Protein AF-A0A1I6YLU8-F1 (afdb_monomer)

Organism: NCBI:txid477690

Solvent-accessible surface area (backbone atoms only — not comparable to full-atom values): 13278 Å² total; per-residue (Å²): 143,79,64,68,63,57,58,51,48,53,50,54,47,49,51,22,23,52,52,44,46,50,52,48,55,49,48,51,51,53,49,51,56,46,61,78,53,57,89,63,81,81,52,71,68,56,55,52,51,55,48,39,54,50,40,44,53,50,39,38,39,55,52,48,62,49,28,68,74,46,86,67,44,85,52,62,71,60,48,54,51,51,50,51,54,50,50,45,50,50,49,51,49,54,52,52,52,51,55,50,48,56,49,49,53,52,48,26,69,73,63,79,42,79,79,79,78,79,80,52,73,66,60,54,50,50,46,52,51,52,28,53,49,50,44,55,47,35,73,79,43,59,68,77,51,68,42,76,66,46,49,49,52,45,52,52,44,49,56,42,55,70,32,75,69,57,17,50,53,37,48,56,50,5,50,56,51,41,53,52,44,52,54,45,50,55,44,52,51,30,54,73,70,71,43,80,58,84,70,92,61,96,63,86,86,76,83,81,86,77,85,86,82,83,91,74,88,82,91,76,76,89,83,82,90,82,136

pLDDT: mean 77.22, std 17.97, range [31.02, 95.38]

Nearest PDB structures (foldseek):
  8yna-assembly1_R  TM=2.625E-01  e=3.530E+00  Homo sapiens
  6h2e-assembly1_P-2  TM=2.037E-01  e=2.757E+00  Aeromonas hydrophila subsp. hydrophila AL09-71

Secondary structure (DSSP, 8-state):
--SHHHHHHHHHHHHHHHHHHHHHHHHHHHHHHHHHHTTPPPPHHHHHHHHHHHHHHHHHHHHHHHHGGGTT---HHHHHHHHHHHHHHHHHHHHHHHHHHHHHHHHHHHHT----S---HHHHHHHHHHHHHHHHHHHH-GGGG-SHHHHHHHHHHHHHHHSHHHHHHHHHHHHHHHHHHHHHHHHHHHHHTTPPP------------------------------

Radius of gyration: 25.31 Å; Cα contacts (8 Å, |Δi|>4): 134; chains: 1; bounding box: 59×48×86 Å

Foldseek 3Di:
DPPVVVVLVVLLLVLLLLVLLLVVVLVVVVVVVCVVVDPDDDDPVNVLVSLLVSLQLSLLLLVVVQQVVPVRDHPPVSLVSSLVSSLLVLLLVLVVLVVVVVVLVVVCVVPVDPSPDDDDSVSSVVSSVVSSVSNVVCVVPVVVSDDPVSVVSNVSSVVQCPDVPSVVVSSVSSVVSSVSSVLSVVQVVCVVVVNHRPPPDPDDDDDDDDDDDDDDDDDDDDDDDDD

Sequence (227 aa):
MHFCSVDTLNFIFRLGVVFAIFGFIWWIINAGINLLRGAAPKSQVETYILKLIRYFFLVDVTFMFCIYQEDGLINYPRLVVAGGVLLMYFLGKYQNAEVRNAFVQLQGRLMNRGVGDTFNKRTEGIVILLALAFFVLFVVEPSLSQNPVSNWFYDSILNIEDTPIFGFIFKVVGFFFMVSIILKLVNGIQMLLGVPARNNSGGPQGSNHNSLGNKGEDEFDDYEEVE

Mean predicted aligned error: 12.45 Å

Structure (mmCIF, N/CA/C/O backbone):
data_AF-A0A1I6YLU8-F1
#
_entry.id   AF-A0A1I6YLU8-F1
#
loop_
_atom_site.group_PDB
_atom_site.id
_atom_site.type_symbol
_atom_site.label_atom_id
_atom_site.label_alt_id
_atom_site.label_comp_id
_atom_site.label_asym_id
_atom_site.label_entity_id
_atom_site.label_seq_id
_atom_site.pdbx_PDB_ins_code
_atom_site.Cartn_x
_atom_site.Cartn_y
_atom_site.Cartn_z
_atom_site.occupancy
_atom_site.B_iso_or_equiv
_atom_site.auth_seq_id
_atom_site.auth_comp_id
_atom_site.auth_asym_id
_atom_site.auth_atom_id
_atom_site.pdbx_PDB_model_num
ATOM 1 N N . MET A 1 1 ? 25.672 -3.103 -19.195 1.00 39.88 1 MET A N 1
ATOM 2 C CA . MET A 1 1 ? 24.800 -3.444 -18.046 1.00 39.88 1 MET A CA 1
ATOM 3 C C . MET A 1 1 ? 24.578 -2.223 -17.140 1.00 39.88 1 MET A C 1
ATOM 5 O O . MET A 1 1 ? 24.881 -2.282 -15.961 1.00 39.88 1 MET A O 1
ATOM 9 N N . HIS A 1 2 ? 24.065 -1.105 -17.674 1.00 38.75 2 HIS A N 1
ATOM 10 C CA . HIS A 1 2 ? 23.867 0.141 -16.901 1.00 38.75 2 HIS A CA 1
ATOM 11 C C . HIS A 1 2 ? 22.447 0.734 -17.024 1.00 38.75 2 HIS A C 1
ATOM 13 O O . HIS A 1 2 ? 22.163 1.760 -16.419 1.00 38.75 2 HIS A O 1
ATOM 19 N N . PHE A 1 3 ? 21.550 0.069 -17.768 1.00 45.78 3 PHE A N 1
ATOM 20 C CA . PHE A 1 3 ? 20.178 0.531 -18.018 1.00 45.78 3 PHE A CA 1
ATOM 21 C C . PHE A 1 3 ? 19.126 -0.089 -17.073 1.00 45.78 3 PHE A C 1
ATOM 23 O O . PHE A 1 3 ? 18.128 0.553 -16.784 1.00 45.78 3 PHE A O 1
ATOM 30 N N . CYS A 1 4 ? 19.392 -1.254 -16.461 1.00 58.47 4 CYS A N 1
ATOM 31 C CA . CYS A 1 4 ? 18.422 -1.938 -15.584 1.00 58.47 4 CYS A CA 1
ATOM 32 C C . CYS A 1 4 ? 18.031 -1.140 -14.321 1.00 58.47 4 CYS A C 1
ATOM 34 O O . CYS A 1 4 ? 16.899 -1.228 -13.846 1.00 58.47 4 CYS A O 1
ATOM 36 N N . SER A 1 5 ? 18.961 -0.364 -13.753 1.00 63.09 5 SER A N 1
ATOM 37 C CA . SER A 1 5 ? 18.737 0.315 -12.469 1.00 63.09 5 SER A CA 1
ATOM 38 C C . SER A 1 5 ? 17.782 1.503 -12.579 1.00 63.09 5 SER A C 1
ATOM 40 O O . SER A 1 5 ? 17.006 1.742 -11.657 1.00 63.09 5 SER A O 1
ATOM 42 N N . VAL A 1 6 ? 17.813 2.234 -13.699 1.00 72.94 6 VAL A N 1
ATOM 43 C CA . VAL A 1 6 ? 16.960 3.416 -13.912 1.00 72.94 6 VAL A CA 1
ATOM 44 C C . VAL A 1 6 ? 15.513 2.989 -14.150 1.00 72.94 6 VAL A C 1
ATOM 46 O O . VAL A 1 6 ? 14.610 3.529 -13.516 1.00 72.94 6 VAL A O 1
ATOM 49 N N . ASP A 1 7 ? 15.296 1.956 -14.966 1.00 80.44 7 ASP A N 1
ATOM 50 C CA . ASP A 1 7 ? 13.961 1.399 -15.214 1.00 80.44 7 ASP A CA 1
ATOM 51 C C . ASP A 1 7 ? 13.340 0.824 -13.937 1.00 80.44 7 ASP A C 1
ATOM 53 O O . ASP A 1 7 ? 12.161 1.037 -13.652 1.00 80.44 7 ASP A O 1
ATOM 57 N N . THR A 1 8 ? 14.156 0.159 -13.115 1.00 81.81 8 THR A N 1
ATOM 58 C CA . THR A 1 8 ? 13.721 -0.374 -11.819 1.00 81.81 8 THR A CA 1
ATOM 59 C C . THR A 1 8 ? 13.354 0.745 -10.843 1.00 81.81 8 THR A C 1
ATOM 61 O O . THR A 1 8 ? 12.330 0.659 -10.169 1.00 81.81 8 THR A O 1
ATOM 64 N N . LEU A 1 9 ? 14.145 1.820 -10.777 1.00 83.81 9 LEU A N 1
ATOM 65 C CA . LEU A 1 9 ? 13.858 2.966 -9.910 1.00 83.81 9 LEU A CA 1
ATOM 66 C C . LEU A 1 9 ? 12.584 3.692 -10.352 1.00 83.81 9 LEU A C 1
ATOM 68 O O . LEU A 1 9 ? 11.735 3.983 -9.513 1.00 83.81 9 LEU A O 1
ATOM 72 N N . ASN A 1 10 ? 12.409 3.920 -11.656 1.00 86.62 10 ASN A N 1
ATOM 73 C CA . ASN A 1 10 ? 11.192 4.514 -12.211 1.00 86.62 10 ASN A CA 1
ATOM 74 C C . ASN A 1 10 ? 9.955 3.666 -11.893 1.00 86.62 10 ASN A C 1
ATOM 76 O O . ASN A 1 10 ? 8.915 4.204 -11.512 1.00 86.62 10 ASN A O 1
ATOM 80 N N . PHE A 1 11 ? 10.080 2.342 -11.978 1.00 86.88 11 PHE A N 1
ATOM 81 C CA . PHE A 1 11 ? 9.013 1.421 -11.604 1.00 86.88 11 PHE A CA 1
ATOM 82 C C . PHE A 1 11 ? 8.684 1.489 -10.104 1.00 86.88 11 PHE A C 1
ATOM 84 O O . PHE A 1 11 ? 7.519 1.641 -9.738 1.00 86.88 11 PHE A O 1
ATOM 91 N N . ILE A 1 12 ? 9.695 1.466 -9.228 1.00 87.44 12 ILE A N 1
ATOM 92 C CA . ILE A 1 12 ? 9.513 1.635 -7.774 1.00 87.44 12 ILE A CA 1
ATOM 93 C C . ILE A 1 12 ? 8.866 2.993 -7.462 1.00 87.44 12 ILE A C 1
ATOM 95 O O . ILE A 1 12 ? 7.974 3.074 -6.616 1.00 87.44 12 ILE A O 1
ATOM 99 N N . PHE A 1 13 ? 9.279 4.057 -8.159 1.00 89.94 13 PHE A N 1
ATOM 100 C CA . PHE A 1 13 ? 8.684 5.384 -8.029 1.00 89.94 13 PHE A CA 1
ATOM 101 C C . PHE A 1 13 ? 7.208 5.379 -8.388 1.00 89.94 13 PHE A C 1
ATOM 103 O O . PHE A 1 13 ? 6.381 5.823 -7.588 1.00 89.94 13 PHE A O 1
ATOM 110 N N . ARG A 1 14 ? 6.869 4.815 -9.546 1.00 90.50 14 ARG A N 1
ATOM 111 C CA . ARG A 1 14 ? 5.487 4.704 -9.997 1.00 90.50 14 ARG A CA 1
ATOM 112 C C . ARG A 1 14 ? 4.632 3.893 -9.025 1.00 90.50 14 ARG A C 1
ATOM 114 O O . ARG A 1 14 ? 3.540 4.336 -8.683 1.00 90.50 14 ARG A O 1
ATOM 121 N N . LEU A 1 15 ? 5.142 2.780 -8.491 1.00 91.31 15 LEU A N 1
ATOM 122 C CA . LEU A 1 15 ? 4.459 2.024 -7.432 1.00 91.31 15 LEU A CA 1
ATOM 123 C C . LEU A 1 15 ? 4.221 2.869 -6.172 1.00 91.31 15 LEU A C 1
ATOM 125 O O . LEU A 1 15 ? 3.155 2.787 -5.565 1.00 91.31 15 LEU A O 1
ATOM 129 N N . GLY A 1 16 ? 5.172 3.729 -5.800 1.00 91.19 16 GLY A N 1
ATOM 130 C CA . GLY A 1 16 ? 4.988 4.698 -4.718 1.00 91.19 16 GLY A CA 1
ATOM 131 C C . GLY A 1 16 ? 3.815 5.654 -4.967 1.00 91.19 16 GLY A C 1
ATOM 132 O O . GLY A 1 16 ? 3.016 5.897 -4.060 1.00 91.19 16 GLY A O 1
ATOM 133 N N . VAL A 1 17 ? 3.672 6.153 -6.199 1.00 92.62 17 VAL A N 1
ATOM 134 C CA . VAL A 1 17 ? 2.539 6.997 -6.621 1.00 92.62 17 VAL A CA 1
ATOM 135 C C . VAL A 1 17 ? 1.226 6.211 -6.590 1.00 92.62 17 VAL A C 1
ATOM 137 O O . VAL A 1 17 ? 0.255 6.672 -5.990 1.00 92.62 17 VAL A O 1
ATOM 140 N N . VAL A 1 18 ? 1.209 4.993 -7.137 1.00 93.19 18 VAL A N 1
ATOM 141 C CA . VAL A 1 18 ? 0.048 4.084 -7.119 1.00 93.19 18 VAL A CA 1
ATOM 142 C C . VAL A 1 18 ? -0.426 3.832 -5.688 1.00 93.19 18 VAL A C 1
ATOM 144 O O . VAL A 1 18 ? -1.616 3.946 -5.400 1.00 93.19 18 VAL A O 1
ATOM 147 N N . PHE A 1 19 ? 0.487 3.557 -4.753 1.00 93.44 19 PHE A N 1
ATOM 148 C CA . PHE A 1 19 ? 0.137 3.308 -3.350 1.00 93.44 19 PHE A CA 1
ATOM 149 C C . PHE A 1 19 ? -0.415 4.561 -2.663 1.00 93.44 19 PHE A C 1
ATOM 151 O O . PHE A 1 19 ? -1.314 4.454 -1.821 1.00 93.44 19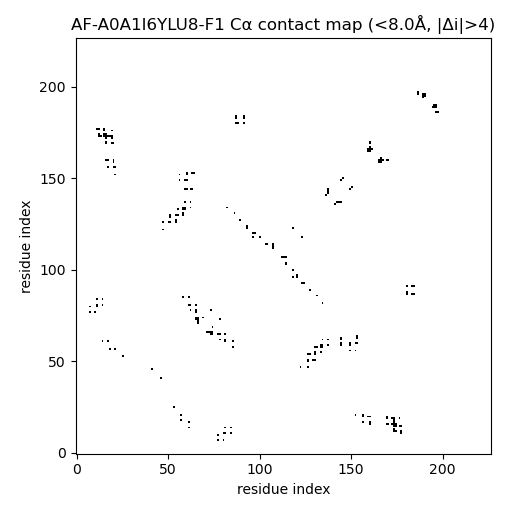 PHE A O 1
ATOM 158 N N . ALA A 1 20 ? 0.090 5.745 -3.022 1.00 93.19 20 ALA A N 1
ATOM 159 C CA . ALA A 1 20 ? -0.434 7.014 -2.531 1.00 93.19 20 ALA A CA 1
ATOM 160 C C . ALA A 1 20 ? -1.865 7.268 -3.036 1.00 93.19 20 ALA A C 1
ATOM 162 O O . ALA A 1 20 ? -2.747 7.563 -2.223 1.00 93.19 20 ALA A O 1
ATOM 163 N N . ILE A 1 21 ? -2.116 7.086 -4.338 1.00 94.94 21 ILE A N 1
ATOM 164 C CA . ILE A 1 21 ? -3.450 7.248 -4.938 1.00 94.94 21 ILE A CA 1
ATOM 165 C C . ILE A 1 21 ? -4.419 6.212 -4.368 1.00 94.94 21 ILE A C 1
ATOM 167 O O . ILE A 1 21 ? -5.492 6.573 -3.891 1.00 94.94 21 ILE A O 1
ATOM 171 N N . PHE A 1 22 ? -4.029 4.937 -4.314 1.00 95.31 22 PHE A N 1
ATOM 172 C CA . PHE A 1 22 ? -4.839 3.890 -3.693 1.00 95.31 22 PHE A CA 1
ATOM 173 C C . PHE A 1 22 ? -5.178 4.230 -2.236 1.00 95.31 22 PHE A C 1
ATOM 175 O O . PHE A 1 22 ? -6.322 4.103 -1.797 1.00 95.31 22 PHE A O 1
ATOM 182 N N . GLY A 1 23 ? -4.187 4.693 -1.467 1.00 92.50 23 GLY A N 1
ATOM 183 C CA . GLY A 1 23 ? -4.380 5.123 -0.086 1.00 92.50 23 GLY A CA 1
ATOM 184 C C . GLY A 1 23 ? -5.401 6.253 0.046 1.00 92.50 23 GLY A C 1
ATOM 185 O O . GLY A 1 23 ? -6.192 6.239 0.993 1.00 92.50 23 GLY A O 1
ATOM 186 N N . PHE A 1 24 ? -5.407 7.183 -0.907 1.00 93.81 24 PHE A N 1
ATOM 187 C CA . PHE A 1 24 ? -6.369 8.274 -0.995 1.00 93.81 24 PHE A CA 1
ATOM 188 C C . PHE A 1 24 ? -7.774 7.799 -1.391 1.00 93.81 24 PHE A C 1
ATOM 190 O O . PHE A 1 24 ? -8.733 8.124 -0.692 1.00 93.81 24 PHE A O 1
ATOM 197 N N . ILE A 1 25 ? -7.906 6.963 -2.427 1.00 95.19 25 ILE A N 1
ATOM 198 C CA . ILE A 1 25 ? -9.195 6.365 -2.823 1.00 95.19 25 ILE A CA 1
ATOM 199 C C . ILE A 1 25 ? -9.794 5.601 -1.637 1.00 95.19 25 ILE A C 1
ATOM 201 O O . ILE A 1 25 ? -10.954 5.797 -1.275 1.00 95.19 25 ILE A O 1
ATOM 205 N N . TRP A 1 26 ? -8.985 4.781 -0.960 1.00 94.75 26 TRP A N 1
ATOM 206 C CA . TRP A 1 26 ? -9.439 4.042 0.214 1.00 94.75 26 TRP A CA 1
ATOM 207 C C . TRP A 1 26 ? -9.864 4.961 1.364 1.00 94.75 26 TRP A C 1
ATOM 209 O O . TRP A 1 26 ? -10.797 4.647 2.106 1.00 94.75 26 TRP A O 1
ATOM 219 N N . TRP A 1 27 ? -9.182 6.095 1.542 1.00 93.44 27 TRP A N 1
ATOM 220 C CA . TRP A 1 27 ? -9.575 7.093 2.533 1.00 93.44 27 TRP A CA 1
ATOM 221 C C . TRP A 1 27 ? -10.970 7.663 2.233 1.00 93.44 27 TRP A C 1
ATOM 223 O O . TRP A 1 27 ? -11.785 7.720 3.155 1.00 93.44 27 TRP A O 1
ATOM 233 N N . ILE A 1 28 ? -11.284 7.964 0.966 1.00 94.44 28 ILE A N 1
ATOM 234 C CA . ILE A 1 28 ? -12.626 8.399 0.535 1.00 94.44 28 ILE A CA 1
ATOM 235 C C . ILE A 1 28 ? -13.670 7.308 0.797 1.00 94.44 28 ILE A C 1
ATOM 237 O O . ILE A 1 28 ? -14.706 7.588 1.399 1.00 94.44 28 ILE A O 1
ATOM 241 N N . ILE A 1 29 ? -13.392 6.057 0.414 1.00 93.50 29 ILE A N 1
ATOM 242 C CA . ILE A 1 29 ? -14.307 4.927 0.650 1.00 93.50 29 ILE A CA 1
ATOM 243 C C . ILE A 1 29 ? -14.607 4.788 2.146 1.00 93.50 29 ILE A C 1
ATOM 245 O O . ILE A 1 29 ? -15.764 4.706 2.558 1.00 93.50 29 ILE A O 1
ATOM 249 N N . ASN A 1 30 ? -13.572 4.815 2.987 1.00 91.19 30 ASN A N 1
ATOM 250 C CA . ASN A 1 30 ? -13.740 4.709 4.431 1.00 91.19 30 ASN A CA 1
ATOM 251 C C . ASN A 1 30 ? -14.488 5.918 5.024 1.00 91.19 30 ASN A C 1
ATOM 253 O O . ASN A 1 30 ? -15.245 5.741 5.978 1.00 91.19 30 ASN A O 1
ATOM 257 N N . ALA A 1 31 ? -14.310 7.120 4.466 1.00 90.81 31 ALA A N 1
ATOM 258 C CA . ALA A 1 31 ? -15.085 8.301 4.840 1.00 90.81 31 ALA A CA 1
ATOM 259 C C . ALA A 1 31 ? -16.571 8.137 4.479 1.00 90.81 31 ALA A C 1
ATOM 261 O O . ALA A 1 31 ? -17.422 8.385 5.330 1.00 90.81 31 ALA A O 1
ATOM 262 N N . GLY A 1 32 ? -16.886 7.629 3.283 1.00 91.88 32 GLY A N 1
ATOM 263 C CA . GLY A 1 32 ? -18.259 7.318 2.871 1.00 91.88 32 GLY A CA 1
ATOM 264 C C . GLY A 1 32 ? -18.915 6.261 3.764 1.00 91.88 32 GLY A C 1
ATOM 265 O O . GLY A 1 32 ? -20.021 6.463 4.257 1.00 91.88 32 GLY A O 1
ATOM 266 N N . ILE A 1 33 ? -18.200 5.176 4.075 1.00 89.69 33 ILE A N 1
ATOM 267 C CA . ILE A 1 33 ? -18.671 4.134 5.004 1.00 89.69 33 ILE A CA 1
ATOM 268 C C . ILE A 1 33 ? -18.925 4.704 6.410 1.00 89.69 33 ILE A C 1
ATOM 270 O O . ILE A 1 33 ? -19.863 4.288 7.092 1.00 89.69 33 ILE A O 1
ATOM 274 N N . ASN A 1 34 ? -18.083 5.630 6.874 1.00 87.56 34 ASN A N 1
ATOM 275 C CA . ASN A 1 34 ? -18.282 6.294 8.162 1.00 87.56 34 ASN A CA 1
ATOM 276 C C . ASN A 1 34 ? -19.493 7.238 8.131 1.00 87.56 34 ASN A C 1
ATOM 278 O O . ASN A 1 34 ? -20.253 7.265 9.092 1.00 87.56 34 ASN A O 1
ATOM 282 N N . LEU A 1 35 ? -19.699 7.965 7.029 1.00 89.75 35 LEU A N 1
ATOM 283 C CA . LEU A 1 35 ? -20.840 8.863 6.854 1.00 89.75 35 LEU A CA 1
ATOM 284 C C . LEU A 1 35 ? -22.169 8.094 6.889 1.00 89.75 35 LEU A C 1
ATOM 286 O O . LEU A 1 35 ? -23.076 8.484 7.616 1.00 89.75 35 LEU A O 1
ATOM 290 N N . LEU A 1 36 ? -22.256 6.968 6.170 1.00 88.31 36 LEU A N 1
ATOM 291 C CA . LEU A 1 36 ? -23.451 6.111 6.132 1.00 88.31 36 LEU A CA 1
ATOM 292 C C . LEU A 1 36 ? -23.801 5.495 7.495 1.00 88.31 36 LEU A C 1
ATOM 294 O O . LEU A 1 36 ? -24.954 5.173 7.759 1.00 88.31 36 LEU A O 1
ATOM 298 N N . ARG A 1 37 ? -22.803 5.324 8.362 1.00 83.00 37 ARG A N 1
ATOM 299 C CA . ARG A 1 37 ? -22.954 4.737 9.697 1.00 83.00 37 ARG A CA 1
ATOM 300 C C . ARG A 1 37 ? -23.344 5.758 10.767 1.00 83.00 37 ARG A C 1
ATOM 302 O O . ARG A 1 37 ? -23.851 5.379 11.822 1.00 83.00 37 ARG A O 1
ATOM 309 N N . GLY A 1 38 ? -23.085 7.042 10.526 1.00 79.88 38 GLY A N 1
ATOM 310 C CA . GLY A 1 38 ? -23.268 8.090 11.523 1.00 79.88 38 GLY A CA 1
ATOM 311 C C . GLY A 1 38 ? -22.391 7.867 12.762 1.00 79.88 38 GLY A C 1
ATOM 312 O O . GLY A 1 38 ? -21.204 7.567 12.654 1.00 79.88 38 GLY A O 1
ATOM 313 N N . ALA A 1 39 ? -22.978 8.014 13.952 1.00 74.00 39 ALA A N 1
ATOM 314 C CA . ALA A 1 39 ? -22.262 7.959 15.230 1.00 74.00 39 ALA A CA 1
ATOM 315 C C . ALA A 1 39 ? -22.034 6.537 15.789 1.00 74.00 39 ALA A C 1
ATOM 317 O O . ALA A 1 39 ? -21.489 6.401 16.886 1.00 74.00 39 ALA A O 1
ATOM 318 N N . ALA A 1 40 ? -22.455 5.473 15.092 1.00 76.44 40 ALA A N 1
ATOM 319 C CA . ALA A 1 40 ? -22.313 4.121 15.631 1.00 76.44 40 ALA A CA 1
ATOM 320 C C . ALA A 1 40 ? -20.831 3.682 15.662 1.00 76.44 40 ALA A C 1
ATOM 322 O O . ALA A 1 40 ? -20.122 3.828 14.656 1.00 76.44 40 ALA A O 1
ATOM 323 N N . PRO A 1 41 ? -20.342 3.127 16.789 1.00 73.50 41 PRO A N 1
ATOM 324 C CA . PRO A 1 41 ? -18.958 2.686 16.902 1.00 73.50 41 PRO A CA 1
ATOM 325 C C . PRO A 1 41 ? -18.682 1.533 15.929 1.00 73.50 41 PRO A C 1
ATOM 327 O O . PRO A 1 41 ? -19.509 0.640 15.744 1.00 73.50 41 PRO A O 1
ATOM 330 N N . LYS A 1 42 ? -17.507 1.539 15.287 1.00 75.00 42 LYS A N 1
ATOM 331 C CA . LYS A 1 42 ? -17.090 0.420 14.431 1.00 75.00 42 LYS A CA 1
ATOM 332 C C . LYS A 1 42 ? -16.810 -0.800 15.301 1.00 75.00 42 LYS A C 1
ATOM 334 O O . LYS A 1 42 ? -16.048 -0.707 16.259 1.00 75.00 42 LYS A O 1
ATOM 339 N N . SER A 1 43 ? -17.375 -1.947 14.935 1.00 79.56 43 SER A N 1
ATOM 340 C CA . SER A 1 43 ? -17.002 -3.212 15.566 1.00 79.56 43 SER A CA 1
ATOM 341 C C . SER A 1 43 ? -15.543 -3.561 15.238 1.00 79.56 43 SER A C 1
ATOM 343 O O . SER A 1 43 ? -15.051 -3.276 14.137 1.00 79.56 43 SER A O 1
ATOM 345 N N . GLN A 1 44 ? -14.845 -4.210 16.175 1.00 76.25 44 GLN A N 1
ATOM 346 C CA . GLN A 1 44 ? -13.481 -4.705 15.959 1.00 76.25 44 GLN A CA 1
ATOM 347 C C . GLN A 1 44 ? -13.416 -5.630 14.734 1.00 76.25 44 GLN A C 1
ATOM 349 O O . GLN A 1 44 ? -12.541 -5.470 13.884 1.00 76.25 44 GLN A O 1
ATOM 354 N N . VAL A 1 45 ? -14.376 -6.553 14.604 1.00 82.06 45 VAL A N 1
ATOM 355 C CA . VAL A 1 45 ? -14.445 -7.520 13.492 1.00 82.06 45 VAL A CA 1
ATOM 356 C C . VAL A 1 45 ? -14.567 -6.796 12.157 1.00 82.06 45 VAL A C 1
ATOM 358 O O . VAL A 1 45 ? -13.823 -7.071 11.219 1.00 82.06 45 VAL A O 1
ATOM 361 N N . GLU A 1 46 ? -15.451 -5.808 12.091 1.00 82.88 46 GLU A N 1
ATOM 362 C CA . GLU A 1 46 ? -15.676 -5.032 10.879 1.00 82.88 46 GLU A CA 1
ATOM 363 C C . GLU A 1 46 ? -14.438 -4.227 10.470 1.00 82.88 46 GLU A C 1
ATOM 365 O O . GLU A 1 46 ? -14.105 -4.131 9.290 1.00 82.88 46 GLU A O 1
ATOM 370 N N . THR A 1 47 ? -13.700 -3.702 11.447 1.00 84.44 47 THR A N 1
ATOM 371 C CA . THR A 1 47 ? -12.444 -2.988 11.196 1.00 84.44 47 THR A CA 1
ATOM 372 C C . THR A 1 47 ? -11.396 -3.899 10.556 1.00 84.44 47 THR A C 1
ATOM 374 O O . THR A 1 47 ? -10.706 -3.477 9.624 1.00 84.44 47 THR A O 1
ATOM 377 N N . TYR A 1 48 ? -11.283 -5.151 11.011 1.00 85.38 48 TYR A N 1
ATOM 378 C CA . TYR A 1 48 ? -10.357 -6.117 10.416 1.00 85.38 48 TYR A CA 1
ATOM 379 C C . TYR A 1 48 ? -10.829 -6.624 9.051 1.00 85.38 48 TYR A C 1
ATOM 381 O O . TYR A 1 48 ? -9.993 -6.762 8.162 1.00 85.38 48 TYR A O 1
ATOM 389 N N . ILE A 1 49 ? -12.135 -6.814 8.840 1.00 88.31 49 ILE A N 1
ATOM 390 C CA . ILE A 1 49 ? -12.690 -7.156 7.519 1.00 88.31 49 ILE A CA 1
ATOM 391 C C . ILE A 1 49 ? -12.391 -6.040 6.515 1.00 88.31 49 ILE A C 1
ATOM 393 O O . ILE A 1 49 ? -11.829 -6.300 5.454 1.00 88.31 49 ILE A O 1
ATOM 397 N N . LEU A 1 50 ? -12.672 -4.781 6.865 1.00 90.19 50 LEU A N 1
ATOM 398 C CA . LEU A 1 50 ? -12.357 -3.634 6.008 1.00 90.19 50 LEU A CA 1
ATOM 399 C C . LEU A 1 50 ? -10.853 -3.527 5.734 1.00 90.19 50 LEU A C 1
ATOM 401 O O . LEU A 1 50 ? -10.448 -3.175 4.628 1.00 90.19 50 LEU A O 1
ATOM 405 N N . LYS A 1 51 ? -10.007 -3.852 6.717 1.00 90.44 51 LYS A N 1
ATOM 406 C CA . LYS A 1 51 ? -8.554 -3.888 6.520 1.00 90.44 51 LYS A CA 1
ATOM 407 C C . LYS A 1 51 ? -8.126 -5.018 5.579 1.00 90.44 51 LYS A C 1
ATOM 409 O O . LYS A 1 51 ? -7.270 -4.779 4.733 1.00 90.44 51 LYS A O 1
ATOM 414 N N . LEU A 1 52 ? -8.719 -6.204 5.692 1.00 91.06 52 LEU A N 1
ATOM 415 C CA . LEU A 1 52 ? -8.443 -7.325 4.795 1.00 91.06 52 LEU A CA 1
ATOM 416 C C . LEU A 1 52 ? -8.832 -6.977 3.357 1.00 91.06 52 LEU A C 1
ATOM 418 O O . LEU A 1 52 ? -8.008 -7.126 2.463 1.00 91.06 52 LEU A O 1
ATOM 422 N N . ILE A 1 53 ? -10.032 -6.425 3.152 1.00 93.44 53 ILE A N 1
ATOM 423 C CA . ILE A 1 53 ? -10.510 -5.973 1.837 1.00 93.44 53 ILE A CA 1
ATOM 424 C C . ILE A 1 53 ? -9.562 -4.917 1.257 1.00 93.44 53 ILE A C 1
ATOM 426 O O . ILE A 1 53 ? -9.162 -5.005 0.099 1.00 93.44 53 ILE A O 1
ATOM 430 N N . ARG A 1 54 ? -9.131 -3.949 2.076 1.00 94.50 54 ARG A N 1
ATOM 431 C CA . ARG A 1 54 ? -8.137 -2.950 1.666 1.00 94.50 54 ARG A CA 1
ATOM 432 C C . ARG A 1 54 ? -6.848 -3.596 1.178 1.00 94.50 54 ARG A C 1
ATOM 434 O O . ARG A 1 54 ? -6.294 -3.171 0.172 1.00 94.50 54 ARG A O 1
ATOM 441 N N . TYR A 1 55 ? -6.303 -4.527 1.954 1.00 94.38 55 TYR A N 1
ATOM 442 C CA . TYR A 1 55 ? -5.005 -5.116 1.645 1.00 94.38 55 TYR A CA 1
ATOM 443 C C . TYR A 1 55 ? -5.099 -6.054 0.448 1.00 94.38 55 TYR A C 1
ATOM 445 O O . TYR A 1 55 ? -4.189 -6.042 -0.371 1.00 94.38 55 TYR A O 1
ATOM 453 N N . PHE A 1 56 ? -6.214 -6.770 0.301 1.00 94.25 56 PHE A N 1
ATOM 454 C CA . PHE A 1 56 ? -6.533 -7.543 -0.892 1.00 94.25 56 PHE A CA 1
ATOM 455 C C . PHE A 1 56 ? -6.491 -6.666 -2.150 1.00 94.25 56 PHE A C 1
ATOM 457 O O . PHE A 1 56 ? -5.678 -6.928 -3.029 1.00 94.25 56 PHE A O 1
ATOM 464 N N . PHE A 1 57 ? -7.262 -5.572 -2.199 1.00 94.81 57 PHE A N 1
ATOM 465 C CA . PHE A 1 57 ? -7.277 -4.697 -3.381 1.00 94.81 57 PHE A CA 1
ATOM 466 C C . PHE A 1 57 ? -5.951 -3.973 -3.616 1.00 94.81 57 PHE A C 1
ATOM 468 O O . PHE A 1 57 ? -5.584 -3.718 -4.756 1.00 94.81 57 PHE A O 1
ATOM 475 N N . LEU A 1 58 ? -5.194 -3.663 -2.561 1.00 95.06 58 LEU A N 1
ATOM 476 C CA . LEU A 1 58 ? -3.852 -3.108 -2.724 1.00 95.06 58 LEU A CA 1
ATOM 477 C C . LEU A 1 58 ? -2.929 -4.098 -3.448 1.00 95.06 58 LEU A C 1
ATOM 479 O O . LEU A 1 58 ? -2.231 -3.716 -4.385 1.00 95.06 58 LEU A O 1
ATOM 483 N N . VAL A 1 59 ? -2.898 -5.348 -2.982 1.00 94.88 59 VAL A N 1
ATOM 484 C CA . VAL A 1 59 ? -2.075 -6.426 -3.549 1.00 94.88 59 VAL A CA 1
ATOM 485 C C . VAL A 1 59 ? -2.457 -6.671 -5.004 1.00 94.88 59 VAL A C 1
ATOM 487 O O . VAL A 1 59 ? -1.595 -6.730 -5.876 1.00 94.88 59 VAL A O 1
ATOM 490 N N . ASP A 1 60 ? -3.756 -6.763 -5.243 1.00 94.19 60 ASP A N 1
ATOM 491 C CA . ASP A 1 60 ? -4.366 -6.989 -6.540 1.00 94.19 60 ASP A CA 1
ATOM 492 C C . ASP A 1 60 ? -4.013 -5.893 -7.558 1.00 94.19 60 ASP A C 1
ATOM 494 O O . ASP A 1 60 ? -3.425 -6.177 -8.599 1.00 94.19 60 ASP A O 1
ATOM 498 N N . VAL A 1 61 ? -4.226 -4.622 -7.210 1.00 93.19 61 VAL A N 1
ATOM 499 C CA . VAL A 1 61 ? -3.831 -3.485 -8.054 1.00 93.19 61 VAL A CA 1
ATOM 500 C C . VAL A 1 61 ? -2.322 -3.484 -8.297 1.00 93.19 61 VAL A C 1
ATOM 502 O O . VAL A 1 61 ? -1.878 -3.256 -9.418 1.00 93.19 61 VAL A O 1
ATOM 505 N N . THR A 1 62 ? -1.511 -3.766 -7.273 1.00 92.69 62 THR A N 1
ATOM 506 C CA . THR A 1 62 ? -0.046 -3.841 -7.425 1.00 92.69 62 THR A CA 1
ATOM 507 C C . THR A 1 62 ? 0.342 -4.868 -8.485 1.00 92.69 62 THR A C 1
ATOM 509 O O . THR A 1 62 ? 1.182 -4.592 -9.341 1.00 92.69 62 THR A O 1
ATOM 512 N N . PHE A 1 63 ? -0.287 -6.041 -8.445 1.00 91.56 63 PHE A N 1
ATOM 513 C CA . PHE A 1 63 ? -0.081 -7.102 -9.420 1.00 91.56 63 PHE A CA 1
ATOM 514 C C . PHE A 1 63 ? -0.576 -6.697 -10.817 1.00 91.56 63 PHE A C 1
ATOM 516 O O . PHE A 1 63 ? 0.146 -6.861 -11.800 1.00 91.56 63 PHE A O 1
ATOM 523 N N . MET A 1 64 ? -1.749 -6.069 -10.906 1.00 89.50 64 MET A N 1
ATOM 524 C CA . MET A 1 64 ? -2.317 -5.576 -12.160 1.00 89.50 64 MET A CA 1
ATOM 525 C C . MET A 1 64 ? -1.392 -4.551 -12.844 1.00 89.50 64 MET A C 1
ATOM 527 O O . MET A 1 64 ? -1.114 -4.660 -14.038 1.00 89.50 64 MET A O 1
ATOM 531 N N . PHE A 1 65 ? -0.795 -3.630 -12.080 1.00 88.06 65 PHE A N 1
ATOM 532 C CA . PHE A 1 65 ? 0.217 -2.692 -12.584 1.00 88.06 65 PHE A CA 1
ATOM 533 C C . PHE A 1 65 ? 1.505 -3.369 -13.080 1.00 88.06 65 PHE A C 1
ATOM 535 O O . PHE A 1 65 ? 2.239 -2.744 -13.848 1.00 88.06 65 PHE A O 1
ATOM 542 N N . CYS A 1 66 ? 1.787 -4.615 -12.685 1.00 85.56 66 CYS A N 1
ATOM 54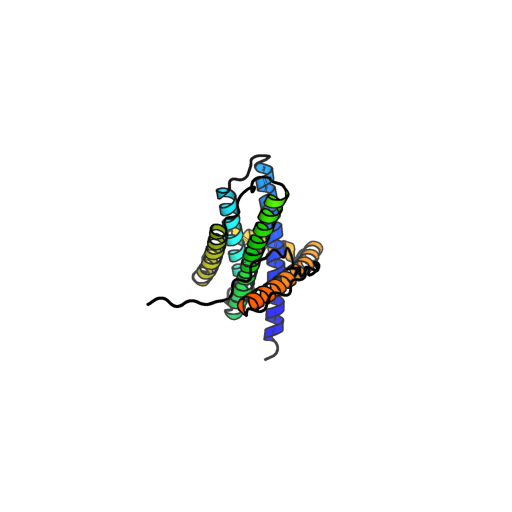3 C CA . CYS A 1 66 ? 2.921 -5.382 -13.207 1.00 85.56 66 CYS A CA 1
ATOM 544 C C . CYS A 1 66 ? 2.623 -6.008 -14.575 1.00 85.56 66 CYS A C 1
ATOM 546 O O . CYS A 1 66 ? 3.507 -6.025 -15.424 1.00 85.56 66 CYS A O 1
ATOM 548 N N . ILE A 1 67 ? 1.402 -6.512 -14.791 1.00 82.44 67 ILE A N 1
ATOM 549 C CA . ILE A 1 67 ? 1.028 -7.239 -16.018 1.00 82.44 67 ILE A CA 1
ATOM 550 C C . ILE A 1 67 ? 0.619 -6.291 -17.149 1.00 82.44 67 ILE A C 1
ATOM 552 O O . ILE A 1 67 ? 1.067 -6.446 -18.283 1.00 82.44 67 ILE A O 1
ATOM 556 N N . TYR A 1 68 ? -0.208 -5.285 -16.854 1.00 75.75 68 TYR A N 1
ATOM 557 C CA . TYR A 1 68 ? -0.747 -4.386 -17.884 1.00 75.75 68 TYR A CA 1
ATOM 558 C C . TYR A 1 68 ? 0.281 -3.387 -18.436 1.00 75.75 68 TYR A C 1
ATOM 560 O O . TYR A 1 68 ? 0.038 -2.766 -19.461 1.00 75.75 68 TYR A O 1
ATOM 568 N N . GLN A 1 69 ? 1.440 -3.234 -17.787 1.00 68.12 69 GLN A N 1
ATOM 569 C CA . GLN A 1 69 ? 2.546 -2.427 -18.320 1.00 68.12 69 GLN A CA 1
ATOM 570 C C . GLN A 1 69 ? 3.366 -3.132 -19.4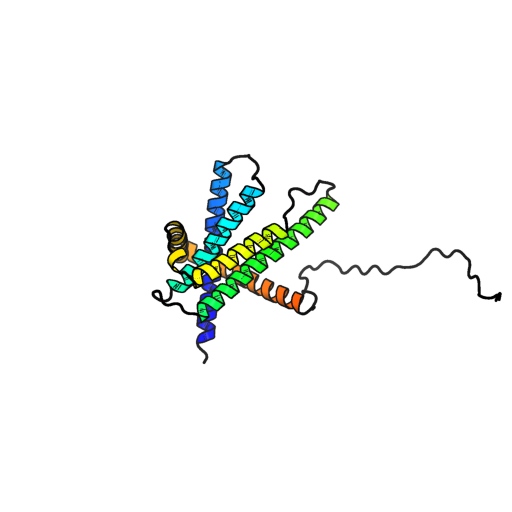08 1.00 68.12 69 GLN A C 1
ATOM 572 O O . GLN A 1 69 ? 4.140 -2.466 -20.086 1.00 68.12 69 GLN A O 1
ATOM 577 N N . GLU A 1 70 ? 3.242 -4.452 -19.543 1.00 64.06 70 GLU A N 1
ATOM 578 C CA . GLU A 1 70 ? 4.097 -5.288 -20.399 1.00 64.06 70 GLU A CA 1
ATOM 579 C C . GLU A 1 70 ? 3.257 -6.053 -21.438 1.00 64.06 70 GLU A C 1
ATOM 581 O O . GLU A 1 70 ? 3.552 -7.203 -21.756 1.00 64.06 70 GLU A O 1
ATOM 586 N N . ASP A 1 71 ? 2.157 -5.457 -21.913 1.00 64.56 71 ASP A N 1
ATOM 587 C CA . ASP A 1 71 ? 1.236 -6.053 -22.898 1.00 64.56 71 ASP A CA 1
ATOM 588 C C . ASP A 1 71 ? 0.720 -7.459 -22.513 1.00 64.56 71 ASP A C 1
ATOM 590 O O . ASP A 1 71 ? 0.423 -8.296 -23.367 1.00 64.56 71 ASP A O 1
ATOM 594 N N . GLY A 1 72 ? 0.610 -7.743 -21.209 1.00 64.56 72 GLY A N 1
ATOM 595 C CA . GLY A 1 72 ? 0.170 -9.043 -20.695 1.00 64.56 72 GLY A CA 1
ATOM 596 C C . GLY A 1 72 ? 1.286 -10.077 -20.501 1.00 64.56 72 GLY A C 1
ATOM 597 O O . GLY A 1 72 ? 1.000 -11.196 -20.070 1.00 64.56 72 GLY A O 1
ATOM 598 N N . LEU A 1 73 ? 2.551 -9.732 -20.767 1.00 68.06 73 LEU A N 1
ATOM 599 C CA . LEU A 1 73 ? 3.700 -10.600 -20.504 1.00 68.06 73 LEU A CA 1
ATOM 600 C C . LEU A 1 73 ? 4.169 -10.479 -19.049 1.00 68.06 73 LEU A C 1
ATOM 602 O O . LEU A 1 73 ? 4.367 -9.391 -18.510 1.00 68.06 73 LEU A O 1
ATOM 606 N N . ILE A 1 74 ? 4.402 -11.620 -18.398 1.00 70.56 74 ILE A N 1
ATOM 607 C CA . ILE A 1 74 ? 4.891 -11.646 -17.015 1.00 70.56 74 ILE A CA 1
ATOM 608 C C . ILE A 1 74 ? 6.397 -11.361 -17.002 1.00 70.56 74 ILE A C 1
ATOM 610 O O . ILE A 1 74 ? 7.226 -12.232 -17.270 1.00 70.56 74 ILE A O 1
ATOM 614 N N . ASN A 1 75 ? 6.763 -10.136 -16.631 1.00 79.19 75 ASN A N 1
ATOM 615 C CA . ASN A 1 75 ? 8.149 -9.760 -16.370 1.00 79.19 75 ASN A CA 1
ATOM 616 C C . ASN A 1 75 ? 8.542 -10.140 -14.928 1.00 79.19 75 ASN A C 1
ATOM 618 O O . ASN A 1 75 ? 8.307 -9.387 -13.978 1.00 79.19 75 ASN A O 1
ATOM 622 N N . TYR A 1 76 ? 9.146 -11.323 -14.760 1.00 81.31 76 TYR A N 1
ATOM 623 C CA . TYR A 1 76 ? 9.538 -11.853 -13.445 1.00 81.31 76 TYR A CA 1
ATOM 624 C C . TYR A 1 76 ? 10.414 -10.892 -12.613 1.00 81.31 76 TYR A C 1
ATOM 626 O O . TYR A 1 76 ? 10.108 -10.711 -11.433 1.00 81.31 76 TYR A O 1
ATOM 634 N N . PRO A 1 77 ? 11.451 -10.224 -13.165 1.00 82.75 77 PRO A N 1
ATOM 635 C CA . PRO A 1 77 ? 12.209 -9.210 -12.427 1.00 82.75 77 PRO A CA 1
ATOM 636 C C . PRO A 1 77 ? 11.350 -8.086 -11.831 1.00 82.75 77 PRO A C 1
ATOM 638 O O . PRO A 1 77 ? 11.494 -7.764 -10.650 1.00 82.75 77 PRO A O 1
ATOM 641 N N . ARG A 1 78 ? 10.428 -7.505 -12.611 1.00 83.19 78 ARG A N 1
ATOM 642 C CA . ARG A 1 78 ? 9.533 -6.439 -12.120 1.00 83.19 78 ARG A CA 1
ATOM 643 C C . ARG A 1 78 ? 8.570 -6.953 -11.061 1.00 83.19 78 ARG A C 1
ATOM 645 O O . ARG A 1 78 ? 8.328 -6.266 -10.073 1.00 83.19 78 ARG A O 1
ATOM 652 N N . LEU A 1 79 ? 8.088 -8.179 -11.224 1.00 87.75 79 LEU A N 1
ATOM 653 C CA . LEU A 1 79 ? 7.206 -8.827 -10.262 1.00 87.75 79 LEU A CA 1
ATOM 654 C C . LEU A 1 79 ? 7.895 -9.062 -8.907 1.00 87.75 79 LEU A C 1
ATOM 656 O O . LEU A 1 79 ? 7.301 -8.798 -7.861 1.00 87.75 79 LEU A O 1
ATOM 660 N N . VAL A 1 80 ? 9.169 -9.471 -8.912 1.00 87.44 80 VAL A N 1
ATOM 661 C CA . VAL A 1 80 ? 9.983 -9.596 -7.689 1.00 87.44 80 VAL A CA 1
ATOM 662 C C . VAL A 1 80 ? 10.179 -8.235 -7.019 1.00 87.44 80 VAL A C 1
ATOM 664 O O . VAL A 1 80 ? 10.020 -8.119 -5.803 1.00 87.44 80 VAL A O 1
ATOM 667 N N . VAL A 1 81 ? 10.469 -7.187 -7.796 1.00 88.25 81 VAL A N 1
ATOM 668 C CA . VAL A 1 81 ? 10.609 -5.818 -7.271 1.00 88.25 81 VAL A CA 1
ATOM 669 C C . VAL A 1 81 ? 9.293 -5.326 -6.664 1.00 88.25 81 VAL A C 1
ATOM 671 O O . VAL A 1 81 ? 9.298 -4.810 -5.547 1.00 88.25 81 VAL A O 1
ATOM 674 N N . ALA A 1 82 ? 8.165 -5.530 -7.347 1.00 89.88 82 ALA A N 1
ATOM 675 C CA . ALA A 1 82 ? 6.843 -5.161 -6.850 1.00 89.88 82 ALA A CA 1
ATOM 676 C C . ALA A 1 82 ? 6.495 -5.902 -5.555 1.00 89.88 82 ALA A C 1
ATOM 678 O O . ALA A 1 82 ? 6.071 -5.273 -4.585 1.00 89.88 82 ALA A O 1
ATOM 679 N N . GLY A 1 83 ? 6.753 -7.213 -5.503 1.00 90.06 83 GLY A N 1
ATOM 680 C CA . GLY A 1 83 ? 6.599 -8.019 -4.294 1.00 90.06 83 GLY A CA 1
ATOM 681 C C . GLY A 1 83 ? 7.466 -7.506 -3.140 1.00 90.06 83 GLY A C 1
ATOM 682 O O . GLY A 1 83 ? 6.986 -7.389 -2.015 1.00 90.06 83 GLY A O 1
ATOM 683 N N . GLY A 1 84 ? 8.714 -7.113 -3.418 1.00 89.12 84 GLY A N 1
ATOM 684 C CA . GLY A 1 84 ? 9.614 -6.505 -2.434 1.00 89.12 84 GLY A CA 1
ATOM 685 C C . GLY A 1 84 ? 9.104 -5.163 -1.898 1.00 89.12 84 GLY A C 1
ATOM 686 O O . GLY A 1 84 ? 9.069 -4.954 -0.685 1.00 89.12 84 GLY A O 1
ATOM 687 N N . VAL A 1 85 ? 8.650 -4.267 -2.779 1.00 89.12 85 VAL A N 1
ATOM 688 C CA . VAL A 1 85 ? 8.061 -2.970 -2.395 1.00 89.12 85 VAL A CA 1
ATOM 689 C C . VAL A 1 85 ? 6.781 -3.167 -1.578 1.00 89.12 85 VAL A C 1
ATOM 691 O O . VAL A 1 85 ? 6.591 -2.500 -0.559 1.00 89.12 85 VAL A O 1
ATOM 694 N N . LEU A 1 86 ? 5.926 -4.109 -1.977 1.00 91.38 86 LEU A N 1
ATOM 695 C CA . LEU A 1 86 ? 4.685 -4.451 -1.281 1.00 91.38 86 LEU A CA 1
ATOM 696 C C . LEU A 1 86 ? 4.954 -5.039 0.111 1.00 91.38 86 LEU A C 1
ATOM 698 O O . LEU A 1 86 ? 4.339 -4.626 1.097 1.00 91.38 86 LEU A O 1
ATOM 702 N N . LEU A 1 87 ? 5.919 -5.953 0.218 1.00 89.00 87 LEU A N 1
ATOM 703 C CA . LEU A 1 87 ? 6.371 -6.506 1.492 1.00 89.00 87 LEU A CA 1
ATOM 704 C C . LEU A 1 87 ? 6.888 -5.392 2.406 1.00 89.00 87 LEU A C 1
ATOM 706 O O . LEU A 1 87 ? 6.496 -5.317 3.569 1.00 89.00 87 LEU A O 1
ATOM 710 N N . MET A 1 88 ? 7.699 -4.477 1.877 1.00 85.38 88 MET A N 1
ATOM 711 C CA . MET A 1 88 ? 8.222 -3.339 2.638 1.00 85.38 88 MET A CA 1
ATOM 712 C C . MET A 1 88 ? 7.128 -2.371 3.080 1.00 85.38 88 MET A C 1
ATOM 714 O O . MET A 1 88 ? 7.151 -1.875 4.210 1.00 85.38 88 MET A O 1
ATOM 718 N N . TYR A 1 89 ? 6.126 -2.147 2.235 1.00 88.75 89 TYR A N 1
ATOM 719 C CA . TYR A 1 89 ? 4.942 -1.391 2.612 1.00 88.75 89 TYR A CA 1
ATOM 720 C C . TYR A 1 89 ? 4.221 -2.032 3.809 1.00 88.75 89 TYR A C 1
ATOM 722 O O . TYR A 1 89 ? 3.919 -1.341 4.791 1.00 88.75 89 TYR A O 1
ATOM 730 N N . PHE A 1 90 ? 3.982 -3.346 3.769 1.00 89.31 90 PHE A N 1
ATOM 731 C CA . PHE A 1 90 ? 3.325 -4.058 4.864 1.00 89.31 90 PHE A CA 1
ATOM 732 C C . PHE A 1 90 ? 4.176 -4.124 6.133 1.00 89.31 90 PHE A C 1
ATOM 734 O O . PHE A 1 90 ? 3.642 -3.902 7.221 1.00 89.31 90 PHE A O 1
ATOM 741 N N . LEU A 1 91 ? 5.491 -4.327 6.024 1.00 84.75 91 LEU A N 1
ATOM 742 C CA . LEU A 1 91 ? 6.411 -4.227 7.163 1.00 84.75 91 LEU A CA 1
ATOM 743 C C . LEU A 1 91 ? 6.332 -2.845 7.809 1.00 84.75 91 LEU A C 1
ATOM 745 O O . LEU A 1 91 ? 6.192 -2.723 9.026 1.00 84.75 91 LEU A O 1
ATOM 749 N N . GLY A 1 92 ? 6.332 -1.792 6.992 1.00 80.50 92 GLY A N 1
ATOM 750 C CA . GLY A 1 92 ? 6.190 -0.429 7.478 1.00 80.50 92 GLY A CA 1
ATOM 751 C C . GLY A 1 92 ? 4.834 -0.151 8.132 1.00 80.50 92 GLY A C 1
ATOM 752 O O . GLY A 1 92 ? 4.746 0.734 8.989 1.00 80.50 92 GLY A O 1
ATOM 753 N N . LYS A 1 93 ? 3.777 -0.881 7.754 1.00 82.06 93 LYS A N 1
ATOM 754 C CA . LYS A 1 93 ? 2.474 -0.858 8.438 1.00 82.06 93 LYS A CA 1
ATOM 755 C C . LYS A 1 93 ? 2.513 -1.618 9.758 1.00 82.06 93 LYS A C 1
ATOM 757 O O . LYS A 1 93 ? 2.007 -1.089 10.745 1.00 82.06 93 LYS A O 1
ATOM 762 N N . TYR A 1 94 ? 3.144 -2.787 9.789 1.00 83.00 94 TYR A N 1
ATOM 763 C CA . TYR A 1 94 ? 3.309 -3.597 10.993 1.00 83.00 94 TYR A CA 1
ATOM 764 C C . TYR A 1 94 ? 4.099 -2.849 12.081 1.00 83.00 94 TYR A C 1
ATOM 766 O O . TYR A 1 94 ? 3.616 -2.709 13.204 1.00 83.00 94 TYR A O 1
ATOM 774 N N . GLN A 1 95 ? 5.243 -2.253 11.723 1.00 75.94 95 GLN A N 1
ATOM 775 C CA . GLN A 1 95 ? 6.060 -1.434 12.632 1.00 75.94 95 GLN A CA 1
ATOM 776 C C . GLN A 1 95 ? 5.293 -0.217 13.167 1.00 75.94 95 GLN A C 1
ATOM 778 O O . GLN A 1 95 ? 5.285 0.045 14.369 1.00 75.94 95 GLN A O 1
ATOM 783 N N . ASN A 1 96 ? 4.585 0.511 12.294 1.00 73.56 96 ASN A N 1
ATOM 784 C CA . ASN A 1 96 ? 3.765 1.652 12.712 1.00 73.56 96 ASN A CA 1
ATOM 785 C C . ASN A 1 96 ? 2.677 1.244 13.712 1.00 73.56 96 ASN A C 1
ATOM 787 O O . ASN A 1 96 ? 2.315 2.021 14.597 1.00 73.56 96 ASN A O 1
ATOM 791 N N . ALA A 1 97 ? 2.138 0.040 13.556 1.00 71.44 97 ALA A N 1
ATOM 792 C CA . ALA A 1 97 ? 1.122 -0.475 14.445 1.00 71.44 97 ALA A CA 1
ATOM 793 C C . ALA A 1 97 ? 1.696 -0.803 15.833 1.00 71.44 97 ALA A C 1
ATOM 795 O O . ALA A 1 97 ? 1.066 -0.496 16.842 1.00 71.44 97 ALA A O 1
ATOM 796 N N . GLU A 1 98 ? 2.918 -1.333 15.895 1.00 69.31 98 GLU A N 1
ATOM 797 C CA . GLU A 1 98 ? 3.651 -1.543 17.143 1.00 69.31 98 GLU A CA 1
ATOM 798 C C . GLU A 1 98 ? 3.983 -0.233 17.869 1.00 69.31 98 GLU A C 1
ATOM 800 O O . GLU A 1 98 ? 3.659 -0.103 19.053 1.00 69.31 98 GLU A O 1
ATOM 805 N N . VAL A 1 99 ? 4.531 0.757 17.156 1.00 70.69 99 VAL A N 1
ATOM 806 C CA . VAL A 1 99 ? 4.826 2.094 17.705 1.00 70.69 99 VAL A CA 1
ATOM 807 C C . VAL A 1 99 ? 3.559 2.745 18.261 1.00 70.69 99 VAL A C 1
ATOM 809 O O . VAL A 1 99 ? 3.574 3.297 19.362 1.00 70.69 99 VAL A O 1
ATOM 812 N N . ARG A 1 100 ? 2.430 2.627 17.547 1.00 68.00 100 ARG A N 1
ATOM 813 C CA . ARG A 1 100 ? 1.139 3.147 18.015 1.00 68.00 100 ARG A CA 1
ATOM 814 C C . ARG A 1 100 ? 0.723 2.526 19.347 1.00 68.00 100 ARG A C 1
ATOM 816 O O . ARG A 1 100 ? 0.232 3.242 20.211 1.00 68.00 100 ARG A O 1
ATOM 823 N N . ASN A 1 101 ? 0.930 1.226 19.542 1.00 68.94 101 ASN A N 1
ATOM 824 C CA . ASN A 1 101 ? 0.571 0.579 20.809 1.00 68.94 101 ASN A CA 1
ATOM 825 C C . ASN A 1 101 ? 1.470 1.012 21.951 1.00 68.94 101 ASN A C 1
ATOM 827 O O . ASN A 1 101 ? 0.972 1.209 23.053 1.00 68.94 101 ASN A O 1
ATOM 831 N N . ALA A 1 102 ? 2.772 1.154 21.695 1.00 72.06 102 ALA A N 1
ATOM 832 C CA . ALA A 1 102 ? 3.703 1.658 22.695 1.00 72.06 102 ALA A CA 1
ATOM 833 C C . ALA A 1 102 ? 3.279 3.061 23.158 1.00 72.06 102 ALA A C 1
ATOM 835 O O . ALA A 1 102 ? 3.227 3.328 24.357 1.00 72.06 102 ALA A O 1
ATOM 836 N N . PHE A 1 103 ? 2.865 3.917 22.217 1.00 74.56 103 PHE A N 1
ATOM 837 C CA . PHE A 1 103 ? 2.344 5.245 22.527 1.00 74.56 103 PHE A CA 1
ATOM 838 C C . PHE A 1 103 ? 1.019 5.202 23.304 1.00 74.56 103 PHE A C 1
ATOM 840 O O . PHE A 1 103 ? 0.895 5.873 24.324 1.00 74.56 103 PHE A O 1
ATOM 847 N N . VAL A 1 104 ? 0.047 4.383 22.885 1.00 73.44 104 VAL A N 1
ATOM 848 C CA . VAL A 1 104 ? -1.241 4.231 23.593 1.00 73.44 104 VAL A CA 1
ATOM 849 C C . VAL A 1 104 ? -1.041 3.688 25.012 1.00 73.44 104 VAL A C 1
ATOM 851 O O . VAL A 1 104 ? -1.697 4.149 25.942 1.00 73.44 104 VAL A O 1
ATOM 854 N N . GLN A 1 105 ? -0.112 2.751 25.211 1.00 73.88 105 GLN A N 1
ATOM 855 C CA . GLN A 1 105 ? 0.228 2.229 26.538 1.00 73.88 105 GLN A CA 1
ATOM 856 C C . GLN A 1 105 ? 0.898 3.291 27.416 1.00 73.88 105 GLN A C 1
ATOM 858 O O . GLN A 1 105 ? 0.557 3.411 28.592 1.00 73.88 105 GLN A O 1
ATOM 863 N N . LEU A 1 106 ? 1.815 4.084 26.853 1.00 76.31 106 LEU A N 1
ATOM 864 C CA . LEU A 1 106 ? 2.444 5.202 27.556 1.00 76.31 106 LEU A C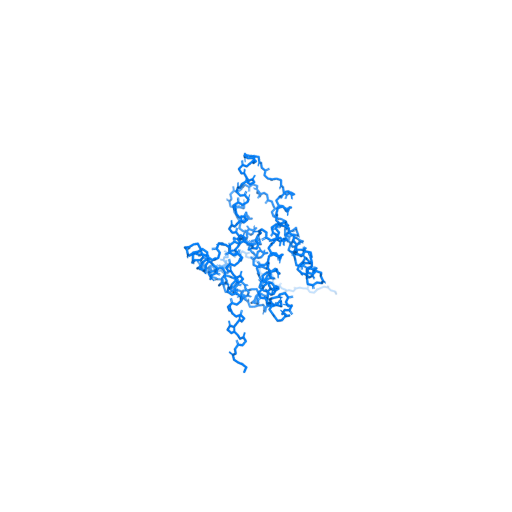A 1
ATOM 865 C C . LEU A 1 106 ? 1.407 6.267 27.947 1.00 76.31 106 LEU A C 1
ATOM 867 O O . LEU A 1 106 ? 1.364 6.694 29.097 1.00 76.31 106 LEU A O 1
ATOM 871 N N . GLN A 1 107 ? 0.523 6.641 27.020 1.00 75.12 107 GLN A N 1
ATOM 872 C CA . GLN A 1 107 ? -0.552 7.604 27.253 1.00 75.12 107 GLN A CA 1
ATOM 873 C C . GLN A 1 107 ? -1.571 7.098 28.284 1.00 75.12 107 GLN A C 1
ATOM 875 O O . GLN A 1 107 ? -1.986 7.860 29.155 1.00 75.12 107 GLN A O 1
ATOM 880 N N . GLY A 1 108 ? -1.951 5.819 28.222 1.00 71.69 108 GLY A N 1
ATOM 881 C CA . GLY A 1 108 ? -2.856 5.192 29.189 1.00 71.69 108 GLY A CA 1
ATOM 882 C C . GLY A 1 108 ? -2.282 5.184 30.608 1.00 71.69 108 GLY A C 1
ATOM 883 O O . GLY A 1 108 ? -3.002 5.482 31.559 1.00 71.69 108 GLY A O 1
ATOM 884 N N . ARG A 1 109 ? -0.968 4.945 30.746 1.00 70.69 109 ARG A N 1
ATOM 885 C CA . ARG A 1 109 ? -0.252 5.052 32.031 1.00 70.69 109 ARG A CA 1
ATOM 886 C C . ARG A 1 109 ? -0.188 6.489 32.557 1.00 70.69 109 ARG A C 1
ATOM 888 O O . ARG A 1 109 ? -0.275 6.680 33.762 1.00 70.69 109 ARG A O 1
ATOM 895 N N . LEU A 1 110 ? -0.070 7.487 31.677 1.00 72.19 110 LEU A N 1
ATOM 896 C CA . LEU A 1 110 ? -0.020 8.905 32.060 1.00 72.19 110 LEU A CA 1
ATOM 897 C C . LEU A 1 110 ? -1.397 9.502 32.390 1.00 72.19 110 LEU A C 1
ATOM 899 O O . LEU A 1 110 ? -1.488 10.380 33.241 1.00 72.19 110 LEU A O 1
ATOM 903 N N . MET A 1 111 ? -2.468 9.057 31.727 1.00 72.94 111 MET A N 1
ATOM 904 C CA . MET A 1 111 ? -3.813 9.634 31.888 1.00 72.94 111 MET A CA 1
ATOM 905 C C . MET A 1 111 ? -4.736 8.856 32.836 1.00 72.94 111 MET A C 1
ATOM 907 O O . MET A 1 111 ? -5.891 9.255 32.979 1.00 72.94 111 MET A O 1
ATOM 911 N N . ASN A 1 112 ? -4.281 7.748 33.437 1.00 61.62 112 ASN A N 1
ATOM 912 C CA . ASN A 1 112 ? -5.096 6.837 34.263 1.00 61.62 112 ASN A CA 1
ATOM 913 C C . ASN A 1 112 ? -6.479 6.521 33.643 1.00 61.62 112 ASN A C 1
ATOM 915 O O . ASN A 1 112 ? -7.484 6.357 34.334 1.00 61.62 112 ASN A O 1
ATOM 919 N N . ARG A 1 113 ? -6.547 6.498 32.307 1.00 56.78 113 ARG A N 1
ATOM 920 C CA . ARG A 1 113 ? -7.731 6.136 31.526 1.00 56.78 113 ARG A CA 1
ATOM 921 C C . ARG A 1 113 ? -7.482 4.753 30.953 1.00 56.78 113 ARG A C 1
ATOM 923 O O . ARG A 1 113 ? -6.409 4.498 30.407 1.00 56.78 113 ARG A O 1
ATOM 930 N N . GLY A 1 114 ? -8.477 3.876 31.092 1.00 55.12 114 GLY A N 1
ATOM 931 C CA . GLY A 1 114 ? -8.439 2.519 30.554 1.00 55.12 114 GLY A CA 1
ATOM 932 C C . GLY A 1 114 ? -7.988 2.502 29.093 1.00 55.12 114 GLY A C 1
ATOM 933 O O . GLY A 1 114 ? -8.312 3.405 28.320 1.00 55.12 114 GLY A O 1
ATOM 934 N N . VAL A 1 115 ? -7.201 1.483 28.743 1.00 55.81 115 VAL A N 1
ATOM 935 C CA . VAL A 1 115 ? -6.615 1.283 27.413 1.00 55.81 115 VAL A CA 1
ATOM 936 C C . VAL A 1 115 ? -7.747 1.120 26.394 1.00 55.81 115 VAL A C 1
ATOM 938 O O . VAL A 1 115 ? -8.314 0.042 26.244 1.00 55.81 115 VAL A O 1
ATOM 941 N N . GLY A 1 116 ? -8.116 2.219 25.736 1.00 50.12 116 GLY A N 1
ATOM 942 C CA . GLY A 1 116 ? -9.144 2.245 24.705 1.00 50.12 116 GLY A CA 1
ATOM 943 C C . GLY A 1 116 ? -8.714 1.444 23.478 1.00 50.12 116 GLY A C 1
ATOM 944 O O . GLY A 1 116 ? -7.741 1.790 22.815 1.00 50.12 116 GLY A O 1
ATOM 945 N N . ASP A 1 117 ? -9.470 0.379 23.234 1.00 52.75 117 ASP A N 1
ATOM 946 C CA . ASP A 1 117 ? -9.510 -0.526 22.086 1.00 52.75 117 ASP A CA 1
ATOM 947 C C . ASP A 1 117 ? -8.162 -1.062 21.560 1.00 52.75 117 ASP A C 1
ATOM 949 O O . ASP A 1 117 ? -7.465 -0.507 20.704 1.00 52.75 117 ASP A O 1
ATOM 953 N N . THR A 1 118 ? -7.813 -2.210 22.130 1.00 53.97 118 THR A N 1
ATOM 954 C CA . THR A 1 118 ? -6.593 -2.984 21.944 1.00 53.97 118 THR A CA 1
ATOM 955 C C . THR A 1 118 ? -6.440 -3.482 20.512 1.00 53.97 118 THR A C 1
ATOM 957 O O . THR A 1 118 ? -6.991 -4.506 20.107 1.00 53.97 118 THR A O 1
ATOM 960 N N . PHE A 1 119 ? -5.587 -2.794 19.760 1.00 54.97 119 PHE A N 1
ATOM 961 C CA . PHE A 1 119 ? -4.871 -3.390 18.643 1.00 54.97 119 PHE A CA 1
ATOM 962 C C . PHE A 1 119 ? -4.320 -4.772 19.036 1.00 54.97 119 PHE A C 1
ATOM 964 O O . PHE A 1 119 ? -3.581 -4.903 20.016 1.00 54.97 119 PHE A O 1
ATOM 971 N N . ASN A 1 120 ? -4.646 -5.798 18.250 1.00 68.62 120 ASN A N 1
ATOM 972 C CA . ASN A 1 120 ? -4.121 -7.140 18.450 1.00 68.62 120 ASN A CA 1
ATOM 973 C C . ASN A 1 120 ? -2.978 -7.381 17.457 1.00 68.62 120 ASN A C 1
ATOM 975 O O . ASN A 1 120 ? -3.214 -7.573 16.262 1.00 68.62 120 ASN A O 1
ATOM 979 N N . LYS A 1 121 ? -1.737 -7.401 17.967 1.00 69.94 121 LYS A N 1
ATOM 980 C CA . LYS A 1 121 ? -0.516 -7.699 17.191 1.00 69.94 121 LYS A CA 1
ATOM 981 C C . LYS A 1 121 ? -0.675 -8.955 16.321 1.00 69.94 121 LYS A C 1
ATOM 983 O O . LYS A 1 121 ? -0.223 -8.962 15.179 1.00 69.94 121 LYS A O 1
ATOM 988 N N . ARG A 1 122 ? -1.359 -9.988 16.833 1.00 75.19 122 ARG A N 1
ATOM 989 C CA . ARG A 1 122 ? -1.585 -11.249 16.108 1.00 75.19 122 ARG A CA 1
ATOM 990 C C . ARG A 1 122 ? -2.516 -11.057 14.915 1.00 75.19 122 AR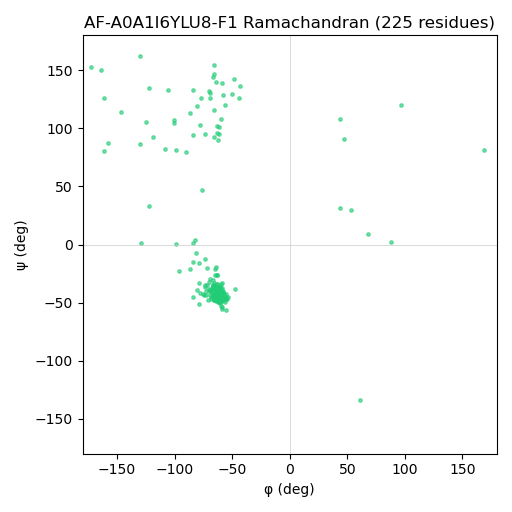G A C 1
ATOM 992 O O . ARG A 1 122 ? -2.203 -11.531 13.829 1.00 75.19 122 ARG A O 1
ATOM 999 N N . THR A 1 123 ? -3.621 -10.334 15.088 1.00 79.00 123 THR A N 1
ATOM 1000 C CA . THR A 1 123 ? -4.593 -10.113 14.007 1.00 79.00 123 THR A CA 1
ATOM 1001 C C . THR A 1 123 ? -4.009 -9.249 12.892 1.00 79.00 123 THR A C 1
ATOM 1003 O O . THR A 1 123 ? -4.239 -9.541 11.723 1.00 79.00 123 THR A O 1
ATOM 1006 N N . GLU A 1 124 ? -3.190 -8.243 13.219 1.00 82.75 124 GLU A N 1
ATOM 1007 C CA . GLU A 1 124 ? -2.491 -7.455 12.192 1.00 82.75 124 GLU A CA 1
ATOM 1008 C C . GLU A 1 124 ? -1.547 -8.324 11.354 1.00 82.75 124 GLU A C 1
ATOM 1010 O O . GLU A 1 124 ? -1.566 -8.246 10.126 1.00 82.75 124 GLU A O 1
ATOM 1015 N N . GLY A 1 125 ? -0.763 -9.180 12.019 1.00 84.88 125 GLY A N 1
ATOM 1016 C CA . GLY A 1 125 ? 0.134 -10.123 11.355 1.00 84.88 125 GLY A CA 1
ATOM 1017 C C . GLY A 1 125 ? -0.614 -11.088 10.436 1.00 84.88 125 GLY A C 1
ATOM 1018 O O . GLY A 1 125 ? -0.199 -11.277 9.298 1.00 84.88 125 GLY A O 1
ATOM 1019 N N . ILE A 1 126 ? -1.753 -11.630 10.884 1.00 88.56 126 ILE A N 1
ATOM 1020 C CA . ILE A 1 126 ? -2.594 -12.530 10.077 1.00 88.56 126 ILE A CA 1
ATOM 1021 C C . ILE A 1 126 ? -3.120 -11.824 8.824 1.00 88.56 126 ILE A C 1
ATOM 1023 O O . ILE A 1 126 ? -3.042 -12.383 7.735 1.00 88.56 126 ILE A O 1
ATOM 1027 N N . VAL A 1 127 ? -3.627 -10.594 8.949 1.00 88.69 127 VAL A N 1
ATOM 1028 C CA . VAL A 1 127 ? -4.176 -9.852 7.801 1.00 88.69 127 VAL A CA 1
ATOM 1029 C C . VAL A 1 127 ? -3.084 -9.515 6.780 1.00 88.69 127 VAL A C 1
ATOM 1031 O O . VAL A 1 127 ? -3.323 -9.602 5.578 1.00 88.69 127 VAL A O 1
ATOM 1034 N N . ILE A 1 128 ? -1.875 -9.181 7.240 1.00 89.19 128 ILE A N 1
ATOM 1035 C CA . ILE A 1 128 ? -0.715 -8.976 6.359 1.00 89.19 128 ILE A CA 1
ATOM 1036 C C . ILE A 1 128 ? -0.294 -10.288 5.688 1.00 89.19 128 ILE A C 1
ATOM 1038 O O . ILE A 1 128 ? -0.054 -10.304 4.484 1.00 89.19 128 ILE A O 1
ATOM 1042 N N . LEU A 1 129 ? -0.225 -11.388 6.440 1.00 91.94 129 LEU A N 1
ATOM 1043 C CA . LEU A 1 129 ? 0.157 -12.696 5.908 1.00 91.94 129 LEU A CA 1
ATOM 1044 C C . LEU A 1 129 ? -0.829 -13.166 4.835 1.00 91.94 129 LEU A C 1
ATOM 1046 O O . LEU A 1 129 ? -0.401 -13.613 3.775 1.00 91.94 129 LEU A O 1
ATOM 1050 N N . LEU A 1 130 ? -2.134 -13.000 5.068 1.00 93.38 130 LEU A N 1
ATOM 1051 C CA . LEU A 1 130 ? -3.170 -13.286 4.074 1.00 93.38 130 LEU A CA 1
ATOM 1052 C C . LEU A 1 130 ? -3.020 -12.411 2.824 1.00 93.38 130 L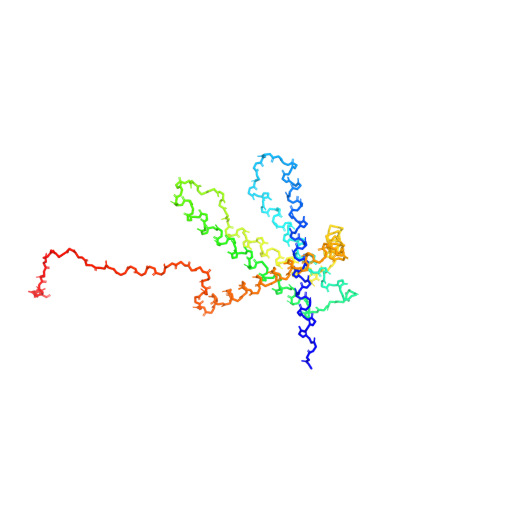EU A C 1
ATOM 1054 O O . LEU A 1 130 ? -3.138 -12.914 1.713 1.00 93.38 130 LEU A O 1
ATOM 1058 N N . ALA A 1 131 ? -2.710 -11.123 2.987 1.00 92.38 131 ALA A N 1
ATOM 1059 C CA . ALA A 1 131 ? -2.459 -10.227 1.860 1.00 92.38 131 ALA A CA 1
ATOM 1060 C C . ALA A 1 131 ? -1.261 -10.683 1.008 1.00 92.38 131 ALA A C 1
ATOM 1062 O O . ALA A 1 131 ? -1.342 -10.701 -0.218 1.00 92.38 131 ALA A O 1
ATOM 1063 N N . LEU A 1 132 ? -0.168 -11.112 1.645 1.00 92.62 132 LEU A N 1
ATOM 1064 C CA . LEU A 1 132 ? 0.986 -11.676 0.940 1.00 92.62 132 LEU A CA 1
ATOM 1065 C C . LEU A 1 132 ? 0.653 -13.016 0.268 1.00 92.62 132 LEU A C 1
ATOM 1067 O O . LEU A 1 132 ? 1.117 -13.268 -0.842 1.00 92.62 132 LEU A O 1
ATOM 1071 N N . ALA A 1 133 ? -0.182 -13.849 0.893 1.00 93.75 133 ALA A N 1
ATOM 1072 C CA . ALA A 1 133 ? -0.658 -15.089 0.285 1.00 93.75 133 ALA A CA 1
ATOM 1073 C C . ALA A 1 133 ? -1.483 -14.821 -0.985 1.00 93.75 133 ALA A C 1
ATOM 1075 O O . ALA A 1 133 ? -1.279 -15.504 -1.985 1.00 93.75 133 ALA A O 1
ATOM 1076 N N . PHE A 1 134 ? -2.343 -13.794 -0.988 1.00 94.00 134 PHE A N 1
ATOM 1077 C CA . PHE A 1 134 ? -3.059 -13.375 -2.198 1.00 94.00 134 PHE A CA 1
ATOM 1078 C C . PHE A 1 134 ? -2.112 -12.943 -3.319 1.00 94.00 134 PHE A C 1
ATOM 1080 O O . PHE A 1 134 ? -2.362 -13.279 -4.470 1.00 94.00 134 PHE A O 1
ATOM 1087 N N . PHE A 1 135 ? -0.999 -12.274 -3.001 1.00 92.19 135 PHE A N 1
ATOM 1088 C CA . PHE A 1 135 ? -0.011 -11.903 -4.018 1.00 92.19 135 PHE A CA 1
ATOM 1089 C C . PHE A 1 135 ? 0.557 -13.144 -4.710 1.00 92.19 135 PHE A C 1
ATOM 1091 O O . PHE A 1 135 ? 0.574 -13.214 -5.933 1.00 92.19 135 PHE A O 1
ATOM 1098 N N . VAL A 1 136 ? 0.971 -14.151 -3.933 1.00 91.06 136 VAL A N 1
ATOM 1099 C CA . VAL A 1 136 ? 1.465 -15.429 -4.474 1.00 91.06 136 VAL A CA 1
ATOM 1100 C C . VAL A 1 136 ? 0.382 -16.134 -5.289 1.00 91.06 136 VAL A C 1
ATOM 1102 O O . VAL A 1 136 ? 0.668 -16.679 -6.350 1.00 91.06 136 VAL A O 1
ATOM 1105 N N . LEU A 1 137 ? -0.863 -16.092 -4.820 1.00 92.12 137 LEU A N 1
ATOM 1106 C CA . LEU A 1 137 ? -2.004 -16.679 -5.511 1.00 92.12 137 LEU A CA 1
ATOM 1107 C C . LEU A 1 137 ? -2.204 -16.037 -6.893 1.00 92.12 137 LEU A C 1
ATOM 1109 O O . LEU A 1 137 ? -2.318 -16.766 -7.873 1.00 92.12 137 LEU A O 1
ATOM 1113 N N . PHE A 1 138 ? -2.143 -14.708 -7.003 1.00 90.50 138 PHE A N 1
ATOM 1114 C CA . PHE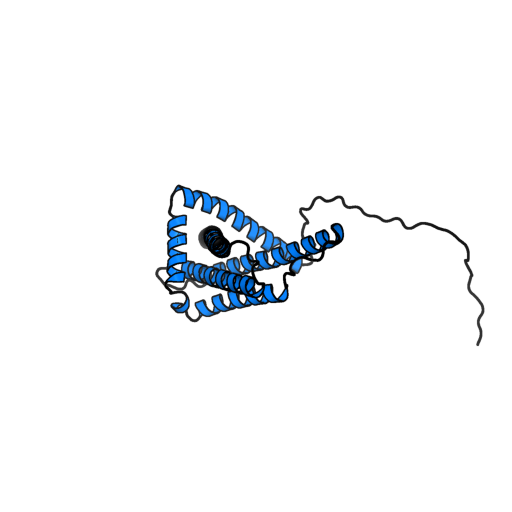 A 1 138 ? -2.225 -14.017 -8.295 1.00 90.50 138 PHE A CA 1
ATOM 1115 C C . PHE A 1 138 ? -1.064 -14.359 -9.232 1.00 90.50 138 PHE A C 1
ATOM 1117 O O . PHE A 1 138 ? -1.262 -14.461 -10.437 1.00 90.50 138 PHE A O 1
ATOM 1124 N N . VAL A 1 139 ? 0.138 -14.601 -8.701 1.00 87.69 139 VAL A N 1
ATOM 1125 C CA . VAL A 1 139 ? 1.279 -15.058 -9.515 1.00 87.69 139 VAL A CA 1
ATOM 1126 C C . VAL A 1 139 ? 1.021 -16.433 -10.135 1.00 87.69 139 VAL A C 1
ATOM 1128 O O . VAL A 1 139 ? 1.439 -16.670 -11.266 1.00 87.69 139 VAL A O 1
ATOM 1131 N N . VAL A 1 140 ? 0.352 -17.332 -9.408 1.00 88.38 140 VAL A N 1
ATOM 1132 C CA . VAL A 1 140 ? 0.013 -18.679 -9.896 1.00 88.38 140 VAL A CA 1
ATOM 1133 C C . VAL A 1 140 ? -1.186 -18.644 -10.844 1.00 88.38 140 VAL A C 1
ATOM 1135 O O . VAL A 1 140 ? -1.161 -19.315 -11.870 1.00 88.38 140 VAL A O 1
ATOM 1138 N N . GLU A 1 141 ? -2.206 -17.850 -10.521 1.00 87.56 141 GLU A N 1
ATOM 1139 C CA . GLU A 1 141 ? -3.438 -17.716 -11.298 1.00 87.56 141 GLU A CA 1
ATOM 1140 C C . GLU A 1 141 ? -3.761 -16.224 -11.540 1.00 87.56 141 GLU A C 1
ATOM 1142 O O . GLU A 1 141 ? -4.518 -15.610 -10.776 1.00 87.56 141 GLU A O 1
ATOM 1147 N N . PRO A 1 142 ? -3.200 -15.619 -12.608 1.00 83.75 142 PRO A N 1
ATOM 1148 C CA . PRO A 1 142 ? -3.368 -14.194 -12.906 1.00 83.75 142 PRO A CA 1
ATOM 1149 C C . PRO A 1 142 ? -4.804 -13.783 -13.239 1.00 83.75 142 PRO A C 1
ATOM 1151 O O . PRO A 1 142 ? -5.151 -12.609 -13.127 1.00 83.75 142 PRO A O 1
ATOM 1154 N N . SER A 1 143 ? -5.658 -14.727 -13.648 1.00 82.25 143 SER A N 1
ATOM 1155 C CA . SER A 1 143 ? -7.058 -14.437 -13.983 1.00 82.25 143 SER A CA 1
ATOM 1156 C C . SER A 1 143 ? -7.853 -13.915 -12.781 1.00 82.25 143 SER A C 1
ATOM 1158 O O . SER A 1 143 ? -8.794 -13.141 -12.946 1.00 82.25 143 SER A O 1
ATOM 1160 N N . LEU A 1 144 ? -7.441 -14.261 -11.558 1.00 82.94 144 LEU A N 1
ATOM 1161 C CA . LEU A 1 144 ? -8.142 -13.869 -10.336 1.00 82.94 144 LEU A CA 1
ATOM 1162 C C . LEU A 1 144 ? -8.001 -12.385 -9.996 1.00 82.94 144 LEU A C 1
ATOM 1164 O O . LEU A 1 144 ? -8.853 -11.853 -9.280 1.00 82.94 144 LEU A O 1
ATOM 1168 N N . SER A 1 145 ? -6.986 -11.705 -10.537 1.00 79.94 145 SER A N 1
ATOM 1169 C CA . SER A 1 145 ? -6.857 -10.254 -10.386 1.00 79.94 145 SER A CA 1
ATOM 1170 C C . SER A 1 145 ? -7.725 -9.467 -11.375 1.00 79.94 145 SER A C 1
ATOM 1172 O O . SER A 1 145 ? -7.816 -8.245 -11.309 1.00 79.94 145 SER A O 1
ATOM 1174 N N . GLN A 1 146 ? -8.359 -10.149 -12.334 1.00 81.44 146 GLN A N 1
ATOM 1175 C CA . GLN A 1 146 ? -9.173 -9.526 -13.377 1.00 81.44 146 GLN A CA 1
ATOM 1176 C C . GLN A 1 146 ? -10.653 -9.613 -13.009 1.00 81.44 146 GLN A C 1
ATOM 1178 O O . GLN A 1 146 ? -11.394 -10.479 -13.469 1.00 81.44 146 GLN A O 1
ATOM 1183 N N . ASN A 1 147 ? -11.100 -8.694 -12.159 1.00 88.06 147 ASN A N 1
ATOM 1184 C CA . ASN A 1 147 ? -12.512 -8.545 -11.823 1.00 88.06 147 ASN A CA 1
ATOM 1185 C C . ASN A 1 147 ? -12.957 -7.075 -11.962 1.00 88.06 147 ASN A C 1
ATOM 1187 O O . ASN A 1 147 ? -12.115 -6.175 -11.984 1.00 88.06 147 ASN A O 1
ATOM 1191 N N . PRO A 1 148 ? -14.272 -6.794 -12.050 1.00 90.38 148 PRO A N 1
ATOM 1192 C CA . PRO A 1 148 ? -14.762 -5.435 -12.288 1.00 90.38 148 PRO A CA 1
ATOM 1193 C C . PRO A 1 148 ? -14.324 -4.414 -11.232 1.00 90.38 148 PRO A C 1
ATOM 1195 O O . PRO A 1 148 ? -14.110 -3.250 -11.559 1.00 90.38 148 PRO A O 1
ATOM 1198 N N . VAL A 1 149 ? -14.180 -4.835 -9.971 1.00 91.19 149 VAL A N 1
ATOM 1199 C CA . VAL A 1 149 ? -13.779 -3.939 -8.877 1.00 91.19 149 VAL A CA 1
ATOM 1200 C C . VAL A 1 149 ? -12.287 -3.623 -8.964 1.00 91.19 149 VAL A C 1
ATOM 1202 O O . VAL A 1 149 ? -11.897 -2.467 -8.826 1.00 91.19 149 VAL A O 1
ATOM 1205 N N . SER A 1 150 ? -11.465 -4.630 -9.243 1.00 90.94 150 SER A N 1
ATOM 1206 C CA . SER A 1 150 ? -10.029 -4.498 -9.495 1.00 90.94 150 SER A CA 1
ATOM 1207 C C . SER A 1 150 ? -9.734 -3.585 -10.677 1.00 90.94 150 SER A C 1
ATOM 1209 O O . SER A 1 150 ? -8.964 -2.635 -10.538 1.00 90.94 150 SER A O 1
ATOM 1211 N N . ASN A 1 151 ? -10.433 -3.795 -11.795 1.00 91.81 151 ASN A N 1
ATOM 1212 C CA . ASN A 1 151 ? -10.323 -2.938 -12.973 1.00 91.81 151 ASN A CA 1
ATOM 1213 C C . ASN A 1 151 ? -10.750 -1.503 -12.649 1.00 91.81 151 ASN A C 1
ATOM 1215 O O . ASN A 1 151 ? -10.038 -0.566 -12.989 1.00 91.81 151 ASN A O 1
ATOM 1219 N N . TRP A 1 152 ? -11.844 -1.320 -11.899 1.00 94.69 152 TRP A N 1
ATOM 1220 C CA . TRP A 1 152 ? -12.257 0.011 -11.455 1.00 94.69 152 TRP A CA 1
ATOM 1221 C C . TRP A 1 152 ? -11.181 0.704 -10.612 1.00 94.69 152 TRP A C 1
ATOM 1223 O O . TRP A 1 152 ? -10.928 1.891 -10.817 1.00 94.69 152 TRP A O 1
ATOM 1233 N N . PHE A 1 153 ? -10.529 -0.003 -9.681 1.00 94.69 153 PHE A N 1
ATOM 1234 C CA . PHE A 1 153 ? -9.426 0.570 -8.906 1.00 94.69 153 PHE A CA 1
ATOM 1235 C C . PHE A 1 153 ? -8.240 0.934 -9.799 1.00 94.69 153 PHE A C 1
ATOM 1237 O O . PHE A 1 153 ? -7.699 2.029 -9.657 1.00 94.69 153 PHE A O 1
ATOM 1244 N N . TYR A 1 154 ? -7.846 0.039 -10.702 1.00 93.62 154 TYR A N 1
ATOM 1245 C CA . TYR A 1 154 ? -6.752 0.260 -11.641 1.00 93.62 154 TYR A CA 1
ATOM 1246 C C . TYR A 1 154 ? -7.004 1.487 -12.526 1.00 93.62 154 TYR A C 1
ATOM 1248 O O . TYR A 1 154 ? -6.208 2.428 -12.507 1.00 93.62 154 TYR A O 1
ATOM 1256 N N . ASP A 1 155 ? -8.156 1.535 -13.193 1.00 94.06 155 ASP A N 1
ATOM 1257 C CA . ASP A 1 155 ? -8.557 2.643 -14.061 1.00 94.06 155 ASP A CA 1
ATOM 1258 C C . ASP A 1 155 ? -8.697 3.946 -13.269 1.00 94.06 155 ASP A C 1
ATOM 1260 O O . ASP A 1 155 ? -8.263 5.005 -13.715 1.00 94.06 155 ASP A O 1
ATOM 1264 N N . SER A 1 156 ? -9.264 3.895 -12.060 1.00 95.38 156 SER A N 1
ATOM 1265 C CA . SER A 1 156 ? -9.368 5.075 -11.191 1.00 95.38 156 SER A CA 1
ATOM 1266 C C . SER A 1 156 ? -7.995 5.624 -10.816 1.00 95.38 156 SER A C 1
ATOM 1268 O O . SER A 1 156 ? -7.817 6.840 -10.758 1.00 95.38 156 SER A O 1
ATOM 1270 N N . ILE A 1 157 ? -7.018 4.748 -10.571 1.00 94.44 157 ILE A N 1
ATOM 1271 C CA . ILE A 1 157 ? -5.651 5.166 -10.264 1.00 94.44 157 ILE A CA 1
ATOM 1272 C C . ILE A 1 157 ? -4.998 5.795 -11.490 1.00 94.44 157 ILE A C 1
ATOM 1274 O O . ILE A 1 157 ? -4.440 6.880 -11.349 1.00 94.44 157 ILE A O 1
ATOM 1278 N N . LEU A 1 158 ? -5.108 5.172 -12.667 1.00 93.50 158 LEU A N 1
ATOM 1279 C CA . LEU A 1 158 ? -4.570 5.729 -13.911 1.00 93.50 158 LEU A CA 1
ATOM 1280 C C . LEU A 1 158 ? -5.185 7.091 -14.234 1.00 93.50 158 LEU A C 1
ATOM 1282 O O . LEU A 1 158 ? -4.463 8.057 -14.448 1.00 93.50 158 LEU A O 1
ATOM 1286 N N . ASN A 1 159 ? -6.510 7.212 -14.152 1.00 94.56 159 ASN A N 1
ATOM 1287 C CA . ASN A 1 159 ? -7.206 8.474 -14.399 1.00 94.56 159 ASN A CA 1
ATOM 1288 C C . ASN A 1 159 ? -6.715 9.596 -13.467 1.00 94.56 159 ASN A C 1
ATOM 1290 O O . ASN A 1 159 ? -6.550 10.741 -13.894 1.00 94.56 159 ASN A O 1
ATOM 1294 N N . ILE A 1 160 ? -6.456 9.286 -12.191 1.00 94.00 160 ILE A N 1
ATOM 1295 C CA . ILE A 1 160 ? -5.909 10.257 -11.232 1.00 94.00 160 ILE A CA 1
ATOM 1296 C C . ILE A 1 160 ? -4.427 10.554 -11.519 1.00 94.00 160 ILE A C 1
ATOM 1298 O O . ILE A 1 160 ? -4.018 11.712 -11.408 1.00 94.00 160 ILE A O 1
ATOM 1302 N N . GLU A 1 161 ? -3.633 9.541 -11.880 1.00 92.88 161 GLU A N 1
ATOM 1303 C CA . GLU A 1 161 ? -2.214 9.666 -12.247 1.00 92.88 161 GLU A CA 1
ATOM 1304 C C . GLU A 1 161 ? -2.025 10.562 -13.484 1.00 92.88 161 GLU A C 1
ATOM 1306 O O . GLU A 1 161 ? -1.132 11.416 -13.490 1.00 92.88 161 GLU A O 1
ATOM 1311 N N . ASP A 1 162 ? -2.889 10.406 -14.488 1.00 92.81 162 ASP A N 1
ATOM 1312 C CA . ASP A 1 162 ? -2.817 11.092 -15.783 1.00 92.81 162 ASP A CA 1
ATOM 1313 C C . ASP A 1 162 ? -3.453 12.489 -15.764 1.00 92.81 162 ASP A C 1
ATOM 1315 O O . ASP A 1 162 ? -3.200 13.316 -16.646 1.00 92.81 162 ASP A O 1
ATOM 1319 N N . THR A 1 163 ? -4.245 12.811 -14.738 1.00 94.75 163 THR A N 1
ATOM 1320 C CA . THR A 1 163 ? -4.817 14.153 -14.604 1.00 94.75 163 THR A CA 1
ATOM 1321 C C . THR A 1 163 ? -3.710 15.170 -14.278 1.00 94.75 163 THR A C 1
ATOM 1323 O O . THR A 1 163 ? -3.031 15.006 -13.267 1.00 94.75 163 THR A O 1
ATOM 1326 N N . PRO A 1 164 ? -3.541 16.282 -15.023 1.00 88.19 164 PRO A N 1
ATOM 1327 C CA . PRO A 1 164 ? -2.358 17.146 -14.898 1.00 88.19 164 PRO A CA 1
ATOM 1328 C C . PRO A 1 164 ? -2.074 17.680 -13.485 1.00 88.19 164 PRO A C 1
ATOM 1330 O O . PRO A 1 164 ? -0.943 17.618 -13.006 1.00 88.19 164 PRO A O 1
ATOM 1333 N N . ILE A 1 165 ? -3.101 18.191 -12.796 1.00 92.38 165 ILE A N 1
ATOM 1334 C CA . ILE A 1 165 ? -2.948 18.785 -11.457 1.00 92.38 165 ILE A CA 1
ATOM 1335 C C . ILE A 1 165 ? -2.863 17.690 -10.387 1.00 92.38 165 ILE A C 1
ATOM 1337 O O . ILE A 1 165 ? -1.936 17.679 -9.578 1.00 92.38 165 ILE A O 1
ATOM 1341 N N . PHE A 1 166 ? -3.815 16.754 -10.385 1.00 89.88 166 PHE A N 1
ATOM 1342 C CA . PHE A 1 166 ? -3.861 15.687 -9.383 1.00 89.88 166 PHE A CA 1
ATOM 1343 C C . PHE A 1 166 ? -2.660 14.742 -9.507 1.00 89.88 166 PHE A C 1
ATOM 1345 O O . PHE A 1 166 ? -2.008 14.458 -8.504 1.00 89.88 166 PHE A O 1
ATOM 1352 N N . GLY A 1 167 ? -2.294 14.348 -10.723 1.00 89.69 167 GLY A N 1
ATOM 1353 C CA . GLY A 1 167 ? -1.125 13.528 -11.017 1.00 89.69 167 GLY A CA 1
ATOM 1354 C C . GLY A 1 167 ? 0.176 14.156 -10.527 1.00 89.69 167 GLY A C 1
ATOM 1355 O O . GLY A 1 167 ? 1.005 13.466 -9.935 1.00 89.69 167 GLY A O 1
ATOM 1356 N N . PHE A 1 168 ? 0.351 15.476 -10.673 1.00 93.44 168 PHE A N 1
ATOM 1357 C CA . PHE A 1 168 ? 1.506 16.173 -10.097 1.00 93.44 168 PHE A CA 1
ATOM 1358 C C . PHE A 1 168 ? 1.534 16.079 -8.563 1.00 93.44 168 PHE A C 1
ATOM 1360 O O . PHE A 1 168 ? 2.560 15.709 -7.989 1.00 93.44 168 PHE A O 1
ATOM 1367 N N . ILE A 1 169 ? 0.405 16.345 -7.895 1.00 93.19 169 ILE A N 1
ATOM 1368 C CA . ILE A 1 169 ? 0.295 16.245 -6.429 1.00 93.19 169 ILE A CA 1
ATOM 1369 C C . ILE A 1 169 ? 0.638 14.824 -5.967 1.00 93.19 169 ILE A C 1
ATOM 1371 O O . ILE A 1 169 ? 1.450 14.645 -5.058 1.00 93.19 169 ILE A O 1
ATOM 1375 N N . PHE A 1 170 ? 0.077 13.804 -6.617 1.00 94.00 170 PHE A N 1
ATOM 1376 C CA . PHE A 1 170 ? 0.334 12.413 -6.256 1.00 94.00 170 PHE A CA 1
ATOM 1377 C C . PHE A 1 170 ? 1.757 11.956 -6.571 1.00 94.00 170 PHE A C 1
ATOM 1379 O O . PHE A 1 170 ? 2.288 11.146 -5.816 1.00 94.00 170 PHE A O 1
ATOM 1386 N N . LYS A 1 171 ? 2.427 12.507 -7.591 1.00 93.75 171 LYS A N 1
ATOM 1387 C CA . LYS A 1 171 ? 3.865 12.279 -7.823 1.00 93.75 171 LYS A CA 1
ATOM 1388 C C . LYS A 1 171 ? 4.715 12.812 -6.668 1.00 93.75 171 LYS A C 1
ATOM 1390 O O . LYS A 1 171 ? 5.607 12.109 -6.196 1.00 93.75 171 LYS A O 1
ATOM 1395 N N . VAL A 1 172 ? 4.403 14.004 -6.153 1.00 93.69 172 VAL A N 1
ATOM 1396 C CA . VAL A 1 172 ? 5.090 14.577 -4.979 1.00 93.69 172 VAL A CA 1
ATOM 1397 C C . VAL A 1 172 ? 4.809 13.755 -3.718 1.00 93.69 172 VAL A C 1
ATOM 1399 O O . VAL A 1 172 ? 5.734 13.392 -2.993 1.00 93.69 172 VAL A O 1
ATOM 1402 N N . VAL A 1 173 ? 3.547 13.407 -3.455 1.00 91.31 173 VAL A N 1
ATOM 1403 C CA . VAL A 1 173 ? 3.178 12.577 -2.294 1.00 91.31 173 VAL A CA 1
ATOM 1404 C C . VAL A 1 173 ? 3.808 11.183 -2.393 1.00 91.31 173 VAL A C 1
ATOM 1406 O O . VAL A 1 173 ? 4.355 10.686 -1.408 1.00 91.31 173 VAL A O 1
ATOM 1409 N N . GLY A 1 174 ? 3.782 10.576 -3.579 1.00 88.56 174 GLY A N 1
ATOM 1410 C CA . GLY A 1 174 ? 4.391 9.282 -3.877 1.00 88.56 174 GLY A CA 1
ATOM 1411 C C . GLY A 1 174 ? 5.902 9.280 -3.658 1.00 88.56 174 GLY A C 1
ATOM 1412 O O . GLY A 1 174 ? 6.429 8.321 -3.095 1.00 88.56 174 GLY A O 1
ATOM 1413 N N . PHE A 1 175 ? 6.589 10.379 -3.989 1.00 90.69 175 PHE A N 1
ATOM 1414 C CA . PHE A 1 175 ? 8.007 10.562 -3.672 1.00 90.69 175 PHE A CA 1
ATOM 1415 C C . PHE A 1 175 ? 8.272 10.471 -2.163 1.00 90.69 175 PHE A C 1
ATOM 1417 O O . PHE A 1 175 ? 9.063 9.636 -1.721 1.00 90.69 175 PHE A O 1
ATOM 1424 N N . PHE A 1 176 ? 7.581 11.281 -1.351 1.00 89.62 176 PHE A N 1
ATOM 1425 C CA . PHE A 1 176 ? 7.756 11.263 0.108 1.00 89.62 176 PHE A CA 1
ATOM 1426 C C . PHE A 1 176 ? 7.380 9.918 0.720 1.00 89.62 176 PHE A C 1
ATOM 1428 O O . PHE A 1 176 ? 8.052 9.421 1.627 1.00 89.62 176 PHE A O 1
ATOM 1435 N N . PHE A 1 177 ? 6.317 9.308 0.210 1.00 85.50 177 PHE A N 1
ATOM 1436 C CA . PHE A 1 177 ? 5.905 7.981 0.617 1.00 85.50 177 PHE A CA 1
ATOM 1437 C C . PHE A 1 177 ? 6.995 6.937 0.334 1.00 85.50 177 PHE A C 1
ATOM 1439 O O . PHE A 1 177 ? 7.333 6.162 1.231 1.00 85.50 177 PHE A O 1
ATOM 1446 N N . MET A 1 178 ? 7.613 6.958 -0.848 1.00 85.81 178 MET A N 1
ATOM 1447 C CA . MET A 1 178 ? 8.717 6.056 -1.177 1.00 85.81 178 MET A CA 1
ATOM 1448 C C . MET A 1 178 ? 9.933 6.279 -0.273 1.00 85.81 178 MET A C 1
ATOM 1450 O O . MET A 1 178 ? 10.456 5.315 0.286 1.00 85.81 178 MET A O 1
ATOM 1454 N N . VAL A 1 179 ? 10.340 7.536 -0.058 1.00 87.19 179 VAL A N 1
ATOM 1455 C CA . VAL A 1 179 ? 11.421 7.873 0.885 1.00 87.19 179 VAL A CA 1
ATOM 1456 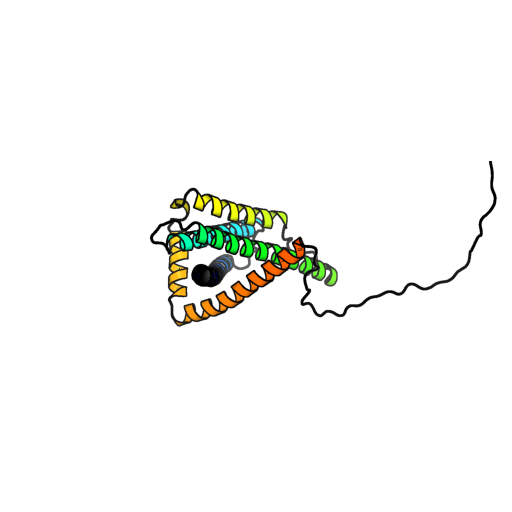C C . VAL A 1 179 ? 11.106 7.304 2.269 1.00 87.19 179 VAL A C 1
ATOM 1458 O O . VAL A 1 179 ? 11.966 6.685 2.895 1.00 87.19 179 VAL A O 1
ATOM 1461 N N . SER A 1 180 ? 9.856 7.421 2.727 1.00 82.62 180 SER A N 1
ATOM 1462 C CA . SER A 1 180 ? 9.438 6.862 4.014 1.00 82.62 180 SER A CA 1
ATOM 1463 C C . SER A 1 180 ? 9.569 5.335 4.075 1.00 82.62 180 SER A C 1
ATOM 1465 O O . SER A 1 180 ? 9.960 4.805 5.113 1.00 82.62 180 SER A O 1
ATOM 1467 N N . ILE A 1 181 ? 9.287 4.620 2.979 1.00 80.19 181 ILE A N 1
ATOM 1468 C CA . ILE A 1 181 ? 9.446 3.161 2.904 1.00 80.19 181 ILE A CA 1
ATOM 1469 C C . ILE A 1 181 ? 10.926 2.781 2.937 1.00 80.19 181 ILE A C 1
ATOM 1471 O O . ILE A 1 181 ? 11.297 1.881 3.686 1.00 80.19 181 ILE A O 1
ATOM 1475 N N . ILE A 1 182 ? 11.779 3.488 2.192 1.00 83.75 182 ILE A N 1
ATOM 1476 C CA . ILE A 1 182 ? 13.227 3.237 2.179 1.00 83.75 182 ILE A CA 1
ATOM 1477 C C . ILE A 1 182 ? 13.825 3.454 3.574 1.00 83.75 182 ILE A C 1
ATOM 1479 O O . ILE A 1 182 ? 14.586 2.618 4.055 1.00 83.75 182 ILE A O 1
ATOM 1483 N N . LEU A 1 183 ? 13.440 4.525 4.274 1.00 83.75 183 LEU A N 1
ATOM 1484 C CA . LEU A 1 183 ? 13.898 4.772 5.645 1.00 83.75 183 LEU A CA 1
ATOM 1485 C C . LEU A 1 183 ? 13.459 3.660 6.610 1.00 83.75 183 LEU A C 1
ATOM 1487 O O . LEU A 1 183 ? 14.244 3.218 7.448 1.00 83.75 183 LEU A O 1
ATOM 1491 N N . LYS A 1 184 ? 12.227 3.159 6.473 1.00 77.12 184 LYS A N 1
ATOM 1492 C CA . LYS A 1 184 ? 11.740 2.021 7.270 1.00 77.12 184 LYS A CA 1
ATOM 1493 C C . LYS A 1 184 ? 12.468 0.719 6.945 1.00 77.12 184 LYS A C 1
ATOM 1495 O O . LYS A 1 184 ? 12.724 -0.060 7.859 1.00 77.12 184 LYS A O 1
ATOM 1500 N N . LEU A 1 185 ? 12.826 0.500 5.680 1.00 78.00 185 LEU A N 1
ATOM 1501 C CA . LEU A 1 185 ? 13.642 -0.632 5.243 1.00 78.00 185 LEU A CA 1
ATOM 1502 C C . LEU A 1 185 ? 15.017 -0.589 5.911 1.00 78.00 185 LEU A C 1
ATOM 1504 O O . LEU A 1 185 ? 15.430 -1.575 6.514 1.00 78.00 185 LEU A O 1
ATOM 1508 N N . VAL A 1 186 ? 15.689 0.565 5.875 1.00 80.31 186 VAL A N 1
ATOM 1509 C CA . VAL A 1 186 ? 16.997 0.748 6.523 1.00 80.31 186 VAL A CA 1
ATOM 1510 C C . VAL A 1 186 ? 16.901 0.473 8.025 1.00 80.31 186 VAL A C 1
ATOM 1512 O O . VAL A 1 186 ? 17.715 -0.276 8.560 1.00 80.31 186 VAL A O 1
ATOM 1515 N N . ASN A 1 187 ? 15.871 0.993 8.694 1.00 76.06 187 ASN A N 1
ATOM 1516 C CA . ASN A 1 187 ? 15.664 0.760 10.125 1.00 76.06 187 ASN A CA 1
ATOM 1517 C C . ASN A 1 187 ? 15.337 -0.710 10.442 1.00 76.06 187 ASN A C 1
ATOM 1519 O O . ASN A 1 187 ? 15.823 -1.248 11.436 1.00 76.06 187 ASN A O 1
ATOM 1523 N N . GLY A 1 188 ? 14.546 -1.376 9.595 1.00 69.31 188 GLY A N 1
ATOM 1524 C CA . GLY A 1 188 ? 14.239 -2.801 9.730 1.00 69.31 188 GLY A CA 1
ATOM 1525 C C . GLY A 1 188 ? 15.481 -3.681 9.584 1.00 69.31 188 GLY A C 1
ATOM 1526 O O . GLY A 1 188 ? 15.673 -4.605 10.369 1.00 69.31 188 GLY A O 1
ATOM 1527 N N . ILE A 1 189 ? 16.363 -3.358 8.634 1.00 76.94 189 ILE A N 1
ATOM 1528 C CA . ILE A 1 189 ? 17.644 -4.054 8.459 1.00 76.94 189 ILE A CA 1
ATOM 1529 C C . ILE A 1 189 ? 18.570 -3.797 9.654 1.00 76.94 189 ILE A C 1
ATOM 1531 O O . ILE A 1 189 ? 19.153 -4.743 10.172 1.00 76.94 189 ILE A O 1
ATOM 1535 N N . GLN A 1 190 ? 18.677 -2.557 10.142 1.00 77.06 190 GLN A N 1
ATOM 1536 C CA . GLN A 1 190 ? 19.484 -2.239 11.331 1.00 77.06 190 GLN A CA 1
ATOM 1537 C C . GLN A 1 190 ? 19.039 -3.044 12.558 1.00 77.06 190 GLN A C 1
ATOM 1539 O O . GLN A 1 190 ? 19.880 -3.615 13.250 1.00 77.06 190 GLN A O 1
ATOM 1544 N N . MET A 1 191 ? 17.723 -3.165 12.765 1.00 70.94 191 MET A N 1
ATOM 1545 C CA . MET A 1 191 ? 17.148 -3.978 13.838 1.00 70.94 191 MET A CA 1
ATOM 1546 C C . MET A 1 191 ? 17.523 -5.462 13.713 1.00 70.94 191 MET A C 1
ATOM 1548 O O . MET A 1 191 ? 17.838 -6.092 14.719 1.00 70.94 191 MET A O 1
ATOM 1552 N N . LEU A 1 192 ? 17.529 -6.019 12.497 1.00 72.38 192 LEU A N 1
ATOM 1553 C CA . LEU A 1 192 ? 17.947 -7.406 12.250 1.00 72.38 192 LEU A CA 1
ATOM 1554 C C . LEU A 1 192 ? 19.453 -7.619 12.441 1.00 72.38 192 LEU A C 1
ATOM 1556 O O . LEU A 1 192 ? 19.869 -8.690 12.872 1.00 72.38 192 LEU A O 1
ATOM 1560 N N . LEU A 1 193 ? 20.266 -6.604 12.148 1.00 79.12 193 LEU A N 1
ATOM 1561 C CA . LEU A 1 193 ? 21.720 -6.641 12.318 1.00 79.12 193 LEU A CA 1
ATOM 1562 C C . LEU A 1 193 ? 22.169 -6.336 13.758 1.00 79.12 193 LEU A C 1
ATOM 1564 O O . LEU A 1 193 ? 23.368 -6.248 14.013 1.00 79.12 193 LEU A O 1
ATOM 1568 N N . GLY A 1 194 ? 21.235 -6.146 14.698 1.00 67.62 194 GLY A N 1
ATOM 1569 C CA . GLY A 1 194 ? 21.543 -5.831 16.096 1.00 67.62 194 GLY A CA 1
ATOM 1570 C C . GLY A 1 194 ? 22.170 -4.448 16.304 1.00 67.62 194 GLY A C 1
ATOM 1571 O O . GLY A 1 194 ? 22.610 -4.134 17.409 1.00 67.62 194 GLY A O 1
ATOM 1572 N N . VAL A 1 195 ? 22.203 -3.604 15.268 1.00 67.12 195 VAL A N 1
ATOM 1573 C CA . VAL A 1 195 ? 22.641 -2.213 15.380 1.00 67.12 195 VAL A CA 1
ATOM 1574 C C . VAL A 1 195 ? 21.457 -1.429 15.944 1.00 67.12 195 VAL A C 1
ATOM 1576 O O . VAL A 1 195 ? 20.399 -1.415 15.308 1.00 67.12 195 VAL A O 1
ATOM 1579 N N . PRO A 1 196 ? 21.573 -0.789 17.123 1.00 56.88 196 PRO A N 1
ATOM 1580 C CA . PRO A 1 196 ? 20.467 -0.026 17.679 1.00 56.88 196 PRO A CA 1
ATOM 1581 C C . PRO A 1 196 ? 20.044 1.029 16.658 1.00 56.88 196 PRO A C 1
ATOM 1583 O O . PRO A 1 196 ? 20.857 1.851 16.229 1.00 56.88 196 PRO A O 1
ATOM 1586 N N . ALA A 1 197 ? 18.779 0.957 16.231 1.00 53.06 197 ALA A N 1
ATOM 1587 C CA . ALA A 1 197 ? 18.215 1.875 15.253 1.00 53.06 197 ALA A CA 1
ATOM 1588 C C . ALA A 1 197 ? 18.524 3.309 15.691 1.00 53.06 197 ALA A C 1
ATOM 1590 O O . ALA A 1 197 ? 18.299 3.673 16.850 1.00 53.06 197 ALA A O 1
ATOM 1591 N N . ARG A 1 198 ? 19.071 4.119 14.779 1.00 49.22 198 ARG A N 1
ATOM 1592 C CA . ARG A 1 198 ? 19.388 5.521 15.057 1.00 49.22 198 ARG A CA 1
ATOM 1593 C C . ARG A 1 198 ? 18.082 6.253 15.360 1.00 49.22 198 ARG A C 1
ATOM 1595 O O . ARG A 1 198 ? 17.354 6.664 14.461 1.00 49.22 198 ARG A O 1
ATOM 1602 N N . ASN A 1 199 ? 17.778 6.367 16.648 1.00 47.50 199 ASN A N 1
ATOM 1603 C CA . ASN A 1 199 ? 16.624 7.075 17.168 1.00 47.50 199 ASN A CA 1
ATOM 1604 C C . ASN A 1 199 ? 16.761 8.549 16.758 1.00 47.50 199 ASN A C 1
ATOM 1606 O O . ASN A 1 199 ? 17.497 9.305 17.385 1.00 47.50 199 ASN A O 1
ATOM 1610 N N . ASN A 1 200 ? 16.041 8.985 15.723 1.00 44.69 200 ASN A N 1
ATOM 1611 C CA . ASN A 1 200 ? 15.812 10.410 15.451 1.00 44.69 200 ASN A CA 1
ATOM 1612 C C . ASN A 1 200 ? 14.755 10.974 16.421 1.00 44.69 200 ASN A C 1
ATOM 1614 O O . ASN A 1 200 ? 13.824 11.674 16.032 1.00 44.69 200 ASN A O 1
ATOM 1618 N N . SER A 1 201 ? 14.913 10.665 17.703 1.00 41.81 201 SER A N 1
ATOM 1619 C CA . SER A 1 201 ? 14.232 11.321 18.809 1.00 41.81 201 SER A CA 1
ATOM 1620 C C . SER A 1 201 ? 15.334 11.932 19.657 1.00 41.81 201 SER A C 1
ATOM 1622 O O . SER A 1 201 ? 15.921 11.270 20.509 1.00 41.81 201 SER A O 1
ATOM 1624 N N . GLY A 1 202 ? 15.647 13.198 19.373 1.00 42.53 202 GLY A N 1
ATOM 1625 C CA . GLY A 1 202 ? 16.362 14.053 20.308 1.00 42.53 202 GLY A CA 1
ATOM 1626 C C . GLY A 1 202 ? 15.508 14.211 21.562 1.00 42.53 202 GLY A C 1
ATOM 1627 O O . GLY A 1 202 ? 14.654 15.086 21.633 1.00 42.53 202 GLY A O 1
ATOM 1628 N N . GLY A 1 203 ? 15.707 13.309 22.515 1.00 33.69 203 GLY A N 1
ATOM 1629 C CA . GLY A 1 203 ? 15.261 13.417 23.895 1.00 33.69 203 GLY A CA 1
ATOM 1630 C C . GLY A 1 203 ? 16.505 13.307 24.776 1.00 33.69 203 GLY A C 1
ATOM 1631 O O . GLY A 1 203 ? 17.348 12.455 24.480 1.00 33.69 203 GLY A O 1
ATOM 1632 N N . PRO A 1 204 ? 16.686 14.164 25.797 1.00 41.34 204 PRO A N 1
ATOM 1633 C CA . PRO A 1 204 ? 17.926 14.208 26.556 1.00 41.34 204 PRO A CA 1
ATOM 1634 C C . PRO A 1 204 ? 18.236 12.853 27.184 1.00 41.34 204 PRO A C 1
ATOM 1636 O O . PRO A 1 204 ? 17.410 12.247 27.866 1.00 41.34 204 PRO A O 1
ATOM 1639 N N . GLN A 1 205 ? 19.459 12.404 26.936 1.00 42.56 205 GLN A N 1
ATOM 1640 C CA . GLN A 1 205 ? 20.084 11.256 27.560 1.00 42.56 205 GLN A CA 1
ATOM 1641 C C . GLN A 1 205 ? 20.276 11.575 29.050 1.00 42.56 205 GLN A C 1
ATOM 1643 O O . GLN A 1 205 ? 21.244 12.212 29.446 1.00 42.56 205 GLN A O 1
ATOM 1648 N N . GLY A 1 206 ? 19.295 11.194 29.867 1.00 34.81 206 GLY A N 1
ATOM 1649 C CA . GLY A 1 206 ? 19.371 11.243 31.322 1.00 34.81 206 GLY A CA 1
ATOM 1650 C C . GLY A 1 206 ? 19.926 9.932 31.856 1.00 34.81 206 GLY A C 1
ATOM 1651 O O . GLY A 1 206 ? 19.175 9.065 32.293 1.00 34.81 206 GLY A O 1
ATOM 1652 N N . SER A 1 207 ? 21.244 9.776 31.793 1.00 36.75 207 SER A N 1
ATOM 1653 C CA . SER A 1 207 ? 21.983 8.839 32.633 1.00 36.75 207 SER A CA 1
ATOM 1654 C C . SER A 1 207 ? 21.748 9.205 34.099 1.00 36.75 207 SER A C 1
ATOM 1656 O O . SER A 1 207 ? 22.271 10.220 34.553 1.00 36.75 207 SER A O 1
ATOM 1658 N N . ASN A 1 208 ? 20.977 8.407 34.840 1.00 31.34 208 ASN A N 1
ATOM 1659 C CA . ASN A 1 208 ? 20.890 8.549 36.292 1.00 31.34 208 ASN A CA 1
ATOM 1660 C C . ASN A 1 208 ? 21.611 7.373 36.952 1.00 31.34 208 ASN A C 1
ATOM 1662 O O . ASN A 1 208 ? 21.021 6.357 37.311 1.00 31.34 208 ASN A O 1
ATOM 1666 N N . HIS A 1 209 ? 22.930 7.522 37.033 1.00 36.94 209 HIS A N 1
ATOM 1667 C CA . HIS A 1 209 ? 23.762 6.843 38.011 1.00 36.94 209 HIS A CA 1
ATOM 1668 C C . HIS A 1 209 ? 23.729 7.736 39.254 1.00 36.94 209 HIS A C 1
ATOM 1670 O O . HIS A 1 209 ? 24.180 8.870 39.171 1.00 36.94 209 HIS A O 1
ATOM 1676 N N . ASN A 1 210 ? 23.130 7.265 40.347 1.00 35.28 210 ASN A N 1
ATOM 1677 C CA . ASN A 1 210 ? 23.375 7.761 41.703 1.00 35.28 210 ASN A CA 1
ATOM 1678 C C . ASN A 1 210 ? 22.885 6.704 42.698 1.00 35.28 210 ASN A C 1
ATOM 1680 O O . ASN A 1 210 ? 21.781 6.754 43.237 1.00 35.28 210 ASN A O 1
ATOM 1684 N N . SER A 1 211 ? 23.743 5.704 42.888 1.00 35.91 211 SER A N 1
ATOM 1685 C CA . SER A 1 211 ? 23.928 5.052 44.178 1.00 35.91 211 SER A CA 1
ATOM 1686 C C . SER A 1 211 ? 24.535 6.045 45.177 1.00 35.91 211 SER A C 1
ATOM 1688 O O . SER A 1 211 ? 25.329 6.887 44.763 1.00 35.91 211 SER A O 1
ATOM 1690 N N . LEU A 1 212 ? 24.277 5.804 46.468 1.00 36.38 212 LEU A N 1
ATOM 1691 C CA . LEU A 1 212 ? 24.872 6.406 47.678 1.00 36.38 212 LEU A CA 1
ATOM 1692 C C . LEU A 1 212 ? 24.046 7.567 48.270 1.00 36.38 212 LEU A C 1
ATOM 1694 O O . LEU A 1 212 ? 23.829 8.583 47.630 1.00 36.38 212 LEU A O 1
ATOM 1698 N N . GLY A 1 213 ? 23.580 7.495 49.514 1.00 31.02 213 GLY A N 1
ATOM 1699 C CA . GLY A 1 213 ? 23.804 6.460 50.510 1.00 31.02 213 GLY A CA 1
ATOM 1700 C C . GLY A 1 213 ? 22.947 6.681 51.748 1.00 31.02 213 GLY A C 1
ATOM 1701 O O . GLY A 1 213 ? 22.615 7.809 52.098 1.00 31.02 213 GLY A O 1
ATOM 1702 N N . ASN A 1 214 ? 22.635 5.584 52.423 1.00 31.31 214 ASN A N 1
ATOM 1703 C CA . ASN A 1 214 ? 22.465 5.607 53.861 1.00 31.31 214 ASN A CA 1
ATOM 1704 C C . ASN A 1 214 ? 23.420 4.547 54.410 1.00 31.31 214 ASN A C 1
ATOM 1706 O O . ASN A 1 214 ? 23.223 3.355 54.183 1.00 31.31 214 ASN A O 1
ATOM 1710 N N . LYS A 1 215 ? 24.520 5.019 55.002 1.00 36.72 215 LYS A N 1
ATOM 1711 C CA . LYS A 1 215 ? 25.450 4.207 55.781 1.00 36.72 215 LYS A CA 1
ATOM 1712 C C . LYS A 1 215 ? 24.796 3.965 57.136 1.00 36.72 215 LYS A C 1
ATOM 1714 O O . LYS A 1 215 ? 24.436 4.924 57.810 1.00 36.72 215 LYS A O 1
ATOM 1719 N N . GLY A 1 216 ? 24.686 2.704 57.507 1.00 34.88 216 GLY A N 1
ATOM 1720 C CA . GLY A 1 216 ? 24.343 2.250 58.842 1.00 34.88 216 GLY A CA 1
ATOM 1721 C C . GLY A 1 216 ? 24.860 0.830 58.951 1.00 34.88 216 GLY A C 1
ATOM 1722 O O . GLY A 1 216 ? 24.180 -0.077 58.495 1.00 34.88 216 GLY A O 1
ATOM 1723 N N . GLU A 1 217 ? 26.129 0.745 59.350 1.00 41.34 217 GLU A N 1
ATOM 1724 C CA . GLU A 1 217 ? 26.670 -0.207 60.327 1.00 41.34 217 GLU A CA 1
ATOM 1725 C C . GLU A 1 217 ? 26.196 -1.657 60.191 1.00 41.34 217 GLU A C 1
ATOM 1727 O O . GLU A 1 217 ? 25.042 -1.967 60.463 1.00 41.34 217 GLU A O 1
ATOM 1732 N N . ASP A 1 218 ? 27.107 -2.518 59.723 1.00 46.66 218 ASP A N 1
ATOM 1733 C CA . ASP A 1 218 ? 27.504 -3.757 60.410 1.00 46.66 218 ASP A CA 1
ATOM 1734 C C . ASP A 1 218 ? 28.355 -4.612 59.455 1.00 46.66 218 ASP A C 1
ATOM 1736 O O . ASP A 1 218 ? 27.896 -5.514 58.754 1.00 46.66 218 ASP A O 1
ATOM 1740 N N . GLU A 1 219 ? 29.631 -4.234 59.396 1.00 43.81 219 GLU A N 1
ATOM 1741 C CA . GLU A 1 219 ? 30.743 -5.027 58.879 1.00 43.81 219 GLU A CA 1
ATOM 1742 C C . GLU A 1 219 ? 31.029 -6.110 59.928 1.00 43.81 219 GLU A C 1
ATOM 1744 O O . GLU A 1 219 ? 31.672 -5.850 60.943 1.00 43.81 219 GLU A O 1
ATOM 1749 N N . PHE A 1 220 ? 30.451 -7.296 59.734 1.00 41.53 220 PHE A N 1
ATOM 1750 C CA . PHE A 1 220 ? 30.814 -8.492 60.488 1.00 41.53 220 PHE A CA 1
ATOM 1751 C C . PHE A 1 220 ? 31.735 -9.336 59.618 1.00 41.53 220 PHE A C 1
ATOM 1753 O O . PHE A 1 220 ? 31.304 -9.961 58.648 1.00 41.53 220 PHE A O 1
ATOM 1760 N N . ASP A 1 221 ? 33.011 -9.274 59.982 1.00 53.03 221 ASP A N 1
ATOM 1761 C CA . ASP A 1 221 ? 34.092 -10.103 59.478 1.00 53.03 221 ASP A CA 1
ATOM 1762 C C . ASP A 1 221 ? 33.816 -11.595 59.737 1.00 53.03 221 ASP A C 1
ATOM 1764 O O . ASP A 1 221 ? 33.374 -11.985 60.823 1.00 53.03 221 ASP A O 1
ATOM 1768 N N . ASP A 1 222 ? 34.139 -12.421 58.736 1.00 51.03 222 ASP A N 1
ATOM 1769 C CA . ASP A 1 222 ? 34.473 -13.844 58.891 1.00 51.03 222 ASP A CA 1
ATOM 1770 C C . ASP A 1 222 ? 35.418 -13.994 60.113 1.00 51.03 222 ASP A C 1
ATOM 1772 O O . ASP A 1 222 ? 36.285 -13.148 60.328 1.00 51.03 222 ASP A O 1
ATOM 1776 N N . TYR A 1 223 ? 35.295 -14.958 61.031 1.00 52.62 223 TYR A N 1
ATOM 1777 C CA . TYR A 1 223 ? 35.332 -16.415 60.894 1.00 52.62 223 TYR A CA 1
ATOM 1778 C C . TYR A 1 223 ? 34.758 -17.072 62.166 1.00 52.62 223 TYR A C 1
ATOM 1780 O O . TYR A 1 223 ? 35.012 -16.570 63.256 1.00 52.62 223 TYR A O 1
ATOM 1788 N N . GLU A 1 224 ? 34.149 -18.257 62.048 1.00 49.97 224 GLU A N 1
ATOM 1789 C CA . GLU A 1 224 ? 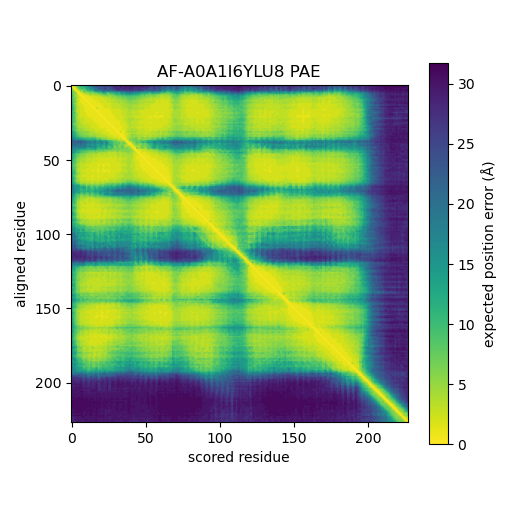34.523 -19.425 62.869 1.00 49.97 224 GLU A CA 1
ATOM 1790 C C . GLU A 1 224 ? 34.009 -20.716 62.202 1.00 49.97 224 GLU A C 1
ATOM 1792 O O . GLU A 1 224 ? 32.839 -20.826 61.835 1.00 49.97 224 GLU A O 1
ATOM 1797 N N . GLU A 1 225 ? 34.921 -21.668 61.989 1.00 49.72 225 GLU A N 1
ATOM 1798 C CA . GLU A 1 225 ? 34.651 -23.019 61.491 1.00 49.72 225 GLU A CA 1
ATOM 1799 C C . GLU A 1 225 ? 33.849 -23.830 62.518 1.00 49.72 225 GLU A C 1
ATOM 1801 O O . GLU A 1 225 ? 34.113 -23.748 63.717 1.00 49.72 225 GLU A O 1
ATOM 1806 N N . VAL A 1 226 ? 32.943 -24.691 62.046 1.00 50.12 226 VAL A N 1
ATOM 1807 C CA . VAL A 1 226 ? 32.447 -25.837 62.822 1.00 50.12 226 VAL A CA 1
ATOM 1808 C C . VAL A 1 226 ? 32.132 -27.018 61.897 1.00 50.12 226 VAL A C 1
ATOM 1810 O O . VAL A 1 226 ? 31.199 -26.952 61.099 1.00 50.12 226 VAL A O 1
ATOM 1813 N N . GLU A 1 227 ? 32.949 -28.059 62.105 1.00 40.84 227 GLU A N 1
ATOM 1814 C CA . GLU A 1 227 ? 32.903 -29.489 61.716 1.00 40.84 227 GLU A CA 1
ATOM 1815 C C . GLU A 1 227 ? 33.010 -29.904 60.236 1.00 40.84 227 GLU A C 1
ATOM 1817 O O . GLU A 1 227 ? 32.053 -29.743 59.448 1.00 40.84 227 GLU A O 1
#